Protein AF-0000000074770901 (afdb_homodimer)

Structure (mmCIF, N/CA/C/O backbone):
data_AF-0000000074770901-model_v1
#
loop_
_entity.id
_entity.type
_entity.pdbx_description
1 polymer 'Uncharacterized protein'
#
loop_
_atom_site.group_PDB
_atom_site.id
_atom_site.type_symbol
_atom_site.label_atom_id
_atom_site.label_alt_id
_atom_site.label_comp_id
_atom_site.label_asym_id
_atom_site.label_entity_id
_atom_site.label_seq_id
_atom_site.pdbx_PDB_ins_code
_atom_site.Cartn_x
_atom_site.Cartn_y
_atom_site.Cartn_z
_atom_site.occupancy
_atom_site.B_iso_or_equiv
_atom_site.auth_seq_id
_atom_site.auth_comp_id
_atom_site.auth_asym_id
_atom_site.auth_atom_id
_atom_site.pdbx_PDB_model_num
ATOM 1 N N . MET A 1 1 ? 6.359 -23.625 26.453 1 23.7 1 MET A N 1
ATOM 2 C CA . MET A 1 1 ? 5.609 -23.828 25.219 1 23.7 1 MET A CA 1
ATOM 3 C C . MET A 1 1 ? 5.996 -22.781 24.172 1 23.7 1 MET A C 1
ATOM 5 O O . MET A 1 1 ? 6.023 -21.578 24.469 1 23.7 1 MET A O 1
ATOM 9 N N . ASP A 1 2 ? 6.934 -22.953 23.25 1 33.88 2 ASP A N 1
ATOM 10 C CA . ASP A 1 2 ? 7.746 -22.25 22.25 1 33.88 2 ASP A CA 1
ATOM 11 C C . ASP A 1 2 ? 6.887 -21.328 21.406 1 33.88 2 ASP A C 1
ATOM 13 O O . ASP A 1 2 ? 5.969 -21.781 20.719 1 33.88 2 ASP 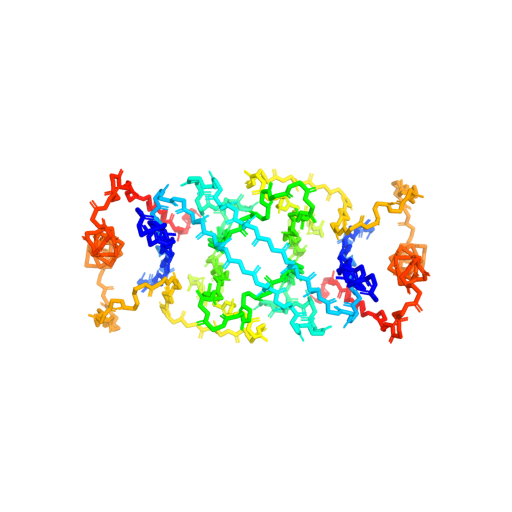A O 1
ATOM 17 N N . LEU A 1 3 ? 6.414 -20.281 21.891 1 37.28 3 LEU A N 1
ATOM 18 C CA . LEU A 1 3 ? 5.547 -19.234 21.359 1 37.28 3 LEU A CA 1
ATOM 19 C C . LEU A 1 3 ? 5.613 -19.203 19.828 1 37.28 3 LEU A C 1
ATOM 21 O O . LEU A 1 3 ? 6.699 -19.109 19.25 1 37.28 3 LEU A O 1
ATOM 25 N N . ASN A 1 4 ? 4.723 -19.922 18.922 1 42.34 4 ASN A N 1
ATOM 26 C CA . ASN A 1 4 ? 4.352 -20.344 17.578 1 42.34 4 ASN A CA 1
ATOM 27 C C . ASN A 1 4 ? 4.754 -19.312 16.516 1 42.34 4 ASN A C 1
ATOM 29 O O . ASN A 1 4 ? 4.762 -18.125 16.797 1 42.34 4 ASN A O 1
ATOM 33 N N . ALA A 1 5 ? 5.629 -19.766 15.586 1 45.16 5 ALA A N 1
ATOM 34 C CA . ALA A 1 5 ? 6.273 -19.125 14.438 1 45.16 5 ALA A CA 1
ATOM 35 C C . ALA A 1 5 ? 5.34 -18.109 13.773 1 45.16 5 ALA A C 1
ATOM 37 O O . ALA A 1 5 ? 4.188 -18.422 13.477 1 45.16 5 ALA A O 1
ATOM 38 N N . PRO A 1 6 ? 5.625 -16.844 13.984 1 48.94 6 PRO A N 1
ATOM 39 C CA . PRO A 1 6 ? 4.855 -15.812 13.297 1 48.94 6 PRO A CA 1
ATOM 40 C C . PRO A 1 6 ? 4.43 -16.219 11.891 1 48.94 6 PRO A C 1
ATOM 42 O O . PRO A 1 6 ? 5.184 -16.891 11.18 1 48.94 6 PRO A O 1
ATOM 45 N N . HIS A 1 7 ? 3.1 -16.797 11.727 1 55.25 7 HIS A N 1
ATOM 46 C CA . HIS A 1 7 ? 2.576 -17.141 10.406 1 55.25 7 HIS A CA 1
ATOM 47 C C . HIS A 1 7 ? 2.723 -15.977 9.438 1 55.25 7 HIS A C 1
ATOM 49 O O . HIS A 1 7 ? 2.689 -14.812 9.844 1 55.25 7 HIS A O 1
ATOM 55 N N . GLY A 1 8 ? 3.527 -16.203 8.305 1 63.19 8 GLY A N 1
ATOM 56 C CA . GLY A 1 8 ? 3.842 -15.148 7.355 1 63.19 8 GLY A CA 1
ATOM 57 C C . GLY A 1 8 ? 2.891 -15.109 6.176 1 63.19 8 GLY A C 1
ATOM 58 O O . GLY A 1 8 ? 2.115 -16.047 5.961 1 63.19 8 GLY A O 1
ATOM 59 N N . THR A 1 9 ? 2.404 -14.062 5.691 1 71.19 9 THR A N 1
ATOM 60 C CA . THR A 1 9 ? 1.615 -13.805 4.492 1 71.19 9 THR A CA 1
ATOM 61 C C . THR A 1 9 ? 2.516 -13.703 3.264 1 71.19 9 THR A C 1
ATOM 63 O O . THR A 1 9 ? 3.662 -13.266 3.361 1 71.19 9 THR A O 1
ATOM 66 N N . THR A 1 10 ? 2.006 -14.344 2.199 1 79.75 10 THR A N 1
ATOM 67 C CA . THR A 1 10 ? 2.721 -14.234 0.932 1 79.75 10 THR A CA 1
ATOM 68 C C . THR A 1 10 ? 1.849 -13.555 -0.121 1 79.75 10 THR A C 1
ATOM 70 O O . THR A 1 10 ? 0.673 -13.891 -0.273 1 79.75 10 THR A O 1
ATOM 73 N N . ILE A 1 11 ? 2.361 -12.547 -0.726 1 86.56 11 ILE A N 1
ATOM 74 C CA . ILE A 1 11 ? 1.717 -11.914 -1.873 1 86.56 11 ILE A CA 1
ATOM 75 C C . ILE A 1 11 ? 2.627 -12.016 -3.096 1 86.56 11 ILE A C 1
ATOM 77 O O . ILE A 1 11 ? 3.852 -11.953 -2.973 1 86.56 11 ILE A O 1
ATOM 81 N N . VAL A 1 12 ? 1.958 -12.195 -4.266 1 90.12 12 VAL A N 1
ATOM 82 C CA . VAL A 1 12 ? 2.715 -12.367 -5.5 1 90.12 12 VAL A CA 1
ATOM 83 C C . VAL A 1 12 ? 2.008 -11.648 -6.645 1 90.12 12 VAL A C 1
ATOM 85 O O . VAL A 1 12 ? 0.776 -11.594 -6.688 1 90.12 12 VAL A O 1
ATOM 88 N N . GLY A 1 13 ? 2.725 -11.086 -7.574 1 92.25 13 GLY A N 1
ATOM 89 C CA . GLY A 1 13 ? 2.258 -10.523 -8.828 1 92.25 13 GLY A CA 1
ATOM 90 C C . GLY A 1 13 ? 3.105 -10.922 -10.023 1 92.25 13 GLY A C 1
ATOM 91 O O . GLY A 1 13 ? 4.336 -10.914 -9.945 1 92.25 13 GLY A O 1
ATOM 92 N N . VAL A 1 14 ? 2.41 -11.266 -11.125 1 92.44 14 VAL A N 1
ATOM 93 C CA . VAL A 1 14 ? 3.109 -11.648 -12.344 1 92.44 14 VAL A CA 1
ATOM 94 C C . VAL A 1 14 ? 2.391 -11.055 -13.555 1 92.44 14 VAL A C 1
ATOM 96 O O . VAL A 1 14 ? 1.169 -10.891 -13.539 1 92.44 14 VAL A O 1
ATOM 99 N N . THR A 1 15 ? 3.211 -10.734 -14.562 1 91.44 15 THR A N 1
ATOM 100 C CA . THR A 1 15 ? 2.631 -10.32 -15.836 1 91.44 15 THR A CA 1
ATOM 101 C C . THR A 1 15 ? 2.838 -11.398 -16.906 1 91.44 15 THR A C 1
ATOM 103 O O . THR A 1 15 ? 3.857 -12.094 -16.891 1 91.44 15 THR A O 1
ATOM 106 N N . TYR A 1 16 ? 1.88 -11.555 -17.734 1 90.31 16 TYR A N 1
ATOM 107 C CA . TYR A 1 16 ? 1.95 -12.406 -18.906 1 90.31 16 TYR A CA 1
ATOM 108 C C . TYR A 1 16 ? 1.136 -11.812 -20.062 1 90.31 16 TYR A C 1
ATOM 110 O O . TYR A 1 16 ? -0.023 -11.43 -19.875 1 90.31 16 TYR A O 1
ATOM 118 N N . ASP A 1 17 ? 1.827 -11.68 -21.203 1 88.94 17 ASP A N 1
ATOM 119 C CA . ASP A 1 17 ? 1.172 -11.156 -22.406 1 88.94 17 ASP A CA 1
ATOM 120 C C . ASP A 1 17 ? 0.407 -9.875 -22.094 1 88.94 17 ASP A C 1
ATOM 122 O O . ASP A 1 17 ? -0.755 -9.727 -22.484 1 88.94 17 ASP A O 1
ATOM 126 N N . GLY A 1 18 ? 0.898 -9.109 -21.281 1 86.69 18 GLY A N 1
ATOM 127 C CA . GLY A 1 18 ? 0.321 -7.809 -20.984 1 86.69 18 GLY A CA 1
ATOM 128 C C . GLY A 1 18 ? -0.785 -7.867 -19.953 1 86.69 18 GLY A C 1
ATOM 129 O O . GLY A 1 18 ? -1.523 -6.898 -19.766 1 86.69 18 GLY A O 1
ATOM 130 N N . VAL A 1 19 ? -0.956 -8.984 -19.375 1 90.56 19 VAL A N 1
ATOM 131 C CA . VAL A 1 19 ? -1.973 -9.172 -18.344 1 90.56 19 VAL A CA 1
ATOM 132 C C . VAL A 1 19 ? -1.305 -9.336 -16.984 1 90.56 19 VAL A C 1
ATOM 134 O O . VAL A 1 19 ? -0.187 -9.844 -16.891 1 90.56 19 VAL A O 1
ATOM 137 N N . VAL A 1 20 ? -1.953 -8.859 -15.922 1 93.31 20 VAL A N 1
ATOM 138 C CA . VAL A 1 20 ? -1.411 -8.969 -14.57 1 93.31 20 VAL A CA 1
ATOM 139 C C . VAL A 1 20 ? -2.201 -10.016 -13.789 1 93.31 20 VAL A C 1
ATOM 141 O O . VAL A 1 20 ? -3.434 -10.031 -13.836 1 93.31 20 VAL A O 1
ATOM 144 N N . VAL A 1 21 ? -1.502 -10.898 -13.086 1 93.38 21 VAL A N 1
ATOM 145 C CA . VAL A 1 21 ? -2.113 -11.828 -12.141 1 93.38 21 VAL A CA 1
ATOM 146 C C . VAL A 1 21 ? -1.536 -11.602 -10.742 1 93.38 21 VAL A C 1
ATOM 148 O O . VAL A 1 21 ? -0.316 -11.586 -10.562 1 93.38 21 VAL A O 1
ATOM 151 N N . LEU A 1 22 ? -2.426 -11.43 -9.836 1 93.44 22 LEU A N 1
ATOM 152 C CA . LEU A 1 22 ? -2.035 -11.273 -8.438 1 93.44 22 LEU A CA 1
ATOM 153 C C . LEU A 1 22 ? -2.49 -12.469 -7.605 1 93.44 22 LEU A C 1
ATOM 155 O O . LEU A 1 22 ? -3.525 -13.07 -7.895 1 93.44 22 LEU A O 1
ATOM 159 N N . GLY A 1 23 ? -1.678 -12.766 -6.566 1 91 23 GLY A N 1
ATOM 160 C CA . GLY A 1 23 ? -2.012 -13.836 -5.641 1 91 23 GLY A CA 1
ATOM 161 C C . GLY A 1 23 ? -1.642 -13.516 -4.203 1 91 23 GLY A C 1
ATOM 162 O O . GLY A 1 23 ? -0.672 -12.797 -3.953 1 91 23 GLY A O 1
ATOM 163 N N . ALA A 1 24 ? -2.43 -14.094 -3.301 1 88.31 24 ALA A N 1
ATOM 164 C CA . ALA A 1 24 ? -2.158 -13.922 -1.877 1 88.31 24 ALA A CA 1
ATOM 165 C C . ALA A 1 24 ? -2.725 -15.078 -1.06 1 88.31 24 ALA A C 1
ATOM 167 O O . ALA A 1 24 ? -3.699 -15.711 -1.468 1 88.31 24 ALA A O 1
ATOM 168 N N . ASP A 1 25 ? -2.092 -15.305 0.068 1 83.12 25 ASP A N 1
ATOM 169 C CA . ASP A 1 25 ? -2.635 -16.312 0.974 1 83.12 25 ASP A CA 1
ATOM 170 C C . ASP A 1 25 ? -3.527 -15.672 2.035 1 83.12 25 ASP A C 1
ATOM 172 O O . ASP A 1 25 ? -3.461 -14.461 2.264 1 83.12 25 ASP A O 1
ATOM 176 N N . SER A 1 26 ? -4.363 -16.531 2.648 1 78.56 26 SER A N 1
ATOM 177 C CA . SER A 1 26 ? -5.332 -16.016 3.607 1 78.56 26 SER A CA 1
ATOM 178 C C . SER A 1 26 ? -4.797 -16.094 5.035 1 78.56 26 SER A C 1
ATOM 180 O O . SER A 1 26 ? -5.5 -15.742 5.988 1 78.56 26 SER A O 1
ATOM 182 N N . ARG A 1 27 ? -3.672 -16.516 5.23 1 78.38 27 ARG A N 1
ATOM 183 C CA . ARG A 1 27 ? -3.129 -16.656 6.578 1 78.38 27 ARG A CA 1
ATOM 184 C C . ARG A 1 27 ? -2.854 -15.289 7.195 1 78.38 27 ARG A C 1
ATOM 186 O O . ARG A 1 27 ? -2.646 -14.305 6.48 1 78.38 27 ARG A O 1
ATOM 193 N N . VAL A 1 28 ? -2.873 -15.219 8.336 1 72.25 28 VAL A N 1
ATOM 194 C CA . VAL A 1 28 ? -2.654 -13.969 9.047 1 72.25 28 VAL A CA 1
ATOM 195 C C . VAL A 1 28 ? -1.221 -13.922 9.57 1 72.25 28 VAL A C 1
ATOM 197 O O . VAL A 1 28 ? -0.554 -14.953 9.672 1 72.25 28 VAL A O 1
ATOM 200 N N . THR A 1 29 ? -0.766 -12.727 9.68 1 67.88 29 THR A N 1
ATOM 201 C CA . THR A 1 29 ? 0.59 -12.539 10.188 1 67.88 29 THR A CA 1
ATOM 202 C C . THR A 1 29 ? 0.565 -12.031 11.625 1 67.88 29 THR A C 1
ATOM 204 O O . THR A 1 29 ? -0.192 -11.109 11.953 1 67.88 29 THR A O 1
ATOM 207 N N . LEU A 1 30 ? 1.212 -12.742 12.453 1 63.06 30 LEU A N 1
ATOM 208 C CA . LEU A 1 30 ? 1.46 -12.312 13.82 1 63.06 30 LEU A CA 1
ATOM 209 C C . LEU A 1 30 ? 2.928 -11.945 14.023 1 63.06 30 LEU A C 1
ATOM 211 O O . LEU A 1 30 ? 3.816 -12.719 13.648 1 63.06 30 LEU A O 1
ATOM 215 N N . GLU A 1 31 ? 3.17 -10.648 14.328 1 60 31 GLU A N 1
ATOM 216 C CA . GLU A 1 31 ? 4.551 -10.234 14.57 1 60 31 GLU A CA 1
ATOM 217 C C . GLU A 1 31 ? 4.723 -9.672 15.977 1 60 31 GLU A C 1
ATOM 219 O O . GLU A 1 31 ? 3.881 -8.898 16.453 1 60 31 GLU A O 1
ATOM 224 N N . MET A 1 32 ? 5.645 -10.336 16.656 1 58.88 32 MET A N 1
ATOM 225 C CA . MET A 1 32 ? 6.023 -9.844 17.984 1 58.88 32 MET A CA 1
ATOM 226 C C . MET A 1 32 ? 7.375 -9.133 17.922 1 58.88 32 MET A C 1
ATOM 228 O O . MET A 1 32 ? 8.281 -9.578 17.219 1 58.88 32 MET A O 1
ATOM 232 N N . GLY A 1 33 ? 7.41 -7.875 18.344 1 62.59 33 GLY A N 1
ATOM 233 C CA . GLY A 1 33 ? 8.695 -7.199 18.406 1 62.59 33 GLY A CA 1
ATOM 234 C C . GLY A 1 33 ? 8.602 -5.715 18.109 1 62.59 33 GLY A C 1
ATOM 235 O O . GLY A 1 33 ? 7.531 -5.117 18.219 1 62.59 33 GLY A O 1
ATOM 236 N N . VAL A 1 34 ? 9.773 -5.145 18.047 1 60.88 34 VAL A N 1
ATOM 237 C CA . VAL A 1 34 ? 9.898 -3.715 17.766 1 60.88 34 VAL A CA 1
ATOM 238 C C . VAL A 1 34 ? 9.945 -3.479 16.266 1 60.88 34 VAL A C 1
ATOM 240 O O . VAL A 1 34 ? 10.719 -4.121 15.547 1 60.88 34 VAL A O 1
ATOM 243 N N . THR A 1 35 ? 8.93 -2.803 15.727 1 63.5 35 THR A N 1
ATOM 244 C CA . THR A 1 35 ? 8.969 -2.41 14.328 1 63.5 35 THR A CA 1
ATOM 245 C C . THR A 1 35 ? 9.328 -0.931 14.188 1 63.5 35 THR A C 1
ATOM 247 O O . THR A 1 35 ? 8.859 -0.101 14.969 1 63.5 35 THR A O 1
ATOM 250 N N . ILE A 1 36 ? 10.383 -0.75 13.352 1 62.69 36 ILE A N 1
ATOM 251 C CA . ILE A 1 36 ? 10.789 0.621 13.062 1 62.69 36 ILE A CA 1
ATOM 252 C C . ILE A 1 36 ? 10.508 0.943 11.594 1 62.69 36 ILE A C 1
ATOM 254 O O . ILE A 1 36 ? 10.805 0.14 10.711 1 62.69 36 ILE A O 1
ATOM 258 N N . ASP A 1 37 ? 9.688 1.998 11.375 1 62.88 37 ASP A N 1
ATOM 259 C CA . ASP A 1 37 ? 9.594 2.574 10.031 1 62.88 37 ASP A CA 1
ATOM 260 C C . ASP A 1 37 ? 10.594 3.717 9.859 1 62.88 37 ASP A C 1
ATOM 262 O O . ASP A 1 37 ? 10.398 4.809 10.398 1 62.88 37 ASP A O 1
ATOM 266 N N . SER A 1 38 ? 11.664 3.303 9.18 1 61.25 38 SER A N 1
ATOM 267 C CA . SER A 1 38 ? 12.703 4.309 8.977 1 61.25 38 SER A CA 1
ATOM 268 C C . SER A 1 38 ? 12.5 5.059 7.664 1 61.25 38 SER A C 1
ATOM 270 O O . SER A 1 38 ? 13.32 5.895 7.285 1 61.25 38 SER A O 1
ATOM 272 N N . MET A 1 39 ? 11.289 4.781 7.109 1 63.06 39 MET A N 1
ATOM 273 C CA . MET A 1 39 ? 11.031 5.465 5.848 1 63.06 39 MET A CA 1
ATOM 274 C C . MET A 1 39 ? 10.695 6.934 6.078 1 63.06 39 MET A C 1
ATOM 276 O O . MET A 1 39 ? 9.695 7.254 6.73 1 63.06 39 MET A O 1
ATOM 280 N N . THR A 1 40 ? 11.648 7.793 5.594 1 65.62 40 THR A N 1
ATOM 281 C CA . THR A 1 40 ? 11.414 9.227 5.727 1 65.62 40 THR A CA 1
ATOM 282 C C . THR A 1 40 ? 10.555 9.742 4.574 1 65.62 40 THR A C 1
ATOM 284 O O . THR A 1 40 ? 9.875 10.766 4.703 1 65.62 40 THR A O 1
ATOM 287 N N . ASN A 1 41 ? 10.758 8.992 3.418 1 70.94 41 ASN A N 1
ATOM 288 C CA . ASN A 1 41 ? 9.883 9.336 2.305 1 70.94 41 ASN A CA 1
ATOM 289 C C . ASN A 1 41 ? 8.664 8.422 2.242 1 70.94 41 ASN A C 1
ATOM 291 O O . ASN A 1 41 ? 8.781 7.242 1.919 1 70.94 41 ASN A O 1
ATOM 295 N N . LYS A 1 42 ? 7.52 8.977 2.592 1 74.75 42 LYS A N 1
ATOM 296 C CA . LYS A 1 42 ? 6.312 8.172 2.748 1 74.75 42 LYS A CA 1
ATOM 297 C C . LYS A 1 42 ? 5.391 8.32 1.538 1 74.75 42 LYS A C 1
ATOM 299 O O . LYS A 1 42 ? 4.328 7.703 1.479 1 74.75 42 LYS A O 1
ATOM 304 N N . ILE A 1 43 ? 5.867 9.18 0.622 1 84.75 43 ILE A N 1
ATOM 305 C CA . ILE A 1 43 ? 5.121 9.312 -0.625 1 84.75 43 ILE A CA 1
ATOM 306 C C . ILE A 1 43 ? 5.914 8.68 -1.769 1 84.75 43 ILE A C 1
ATOM 308 O O . ILE A 1 43 ? 7.027 9.117 -2.074 1 84.75 43 ILE A O 1
ATOM 312 N N . ILE A 1 44 ? 5.344 7.711 -2.371 1 82.06 44 ILE A N 1
ATOM 313 C CA . ILE A 1 44 ? 6.004 6.945 -3.426 1 82.06 44 ILE A CA 1
ATOM 314 C C . ILE A 1 44 ? 5.273 7.16 -4.75 1 82.06 44 ILE A C 1
ATOM 316 O O . ILE A 1 44 ? 4.047 7.035 -4.82 1 82.06 44 ILE A O 1
ATOM 320 N N . GLN A 1 45 ? 6.039 7.461 -5.785 1 85.31 45 GLN A N 1
ATOM 321 C CA . GLN A 1 45 ? 5.465 7.625 -7.117 1 85.31 45 GLN A CA 1
ATOM 322 C C . GLN A 1 45 ? 5.445 6.301 -7.875 1 85.31 45 GLN A C 1
ATOM 324 O O . GLN A 1 45 ? 6.496 5.75 -8.195 1 85.31 45 GLN A O 1
ATOM 329 N N . LEU A 1 46 ? 4.277 5.812 -8.203 1 80.62 46 LEU A N 1
ATOM 330 C CA . LEU A 1 46 ? 4.16 4.578 -8.961 1 80.62 46 LEU A CA 1
ATOM 331 C C . LEU A 1 46 ? 4.234 4.855 -10.461 1 80.62 46 LEU A C 1
ATOM 333 O O . LEU A 1 46 ? 4.961 4.172 -11.188 1 80.62 46 LEU A O 1
ATOM 337 N N . THR A 1 47 ? 3.461 5.746 -10.938 1 80.12 47 THR A N 1
ATOM 338 C CA . THR A 1 47 ? 3.469 6.293 -12.289 1 80.12 47 THR A CA 1
ATOM 339 C C . THR A 1 47 ? 3.402 7.816 -12.266 1 80.12 47 THR A C 1
ATOM 341 O O . THR A 1 47 ? 3.434 8.422 -11.188 1 80.12 47 THR A O 1
ATOM 344 N N . ASP A 1 48 ? 3.314 8.367 -13.383 1 81.19 48 ASP A N 1
ATOM 345 C CA . ASP A 1 48 ? 3.244 9.82 -13.445 1 81.19 48 ASP A CA 1
ATOM 346 C C . ASP A 1 48 ? 1.935 10.336 -12.852 1 81.19 48 ASP A C 1
ATOM 348 O O . ASP A 1 48 ? 1.824 11.508 -12.5 1 81.19 48 ASP A O 1
ATOM 352 N N . LYS A 1 49 ? 0.943 9.375 -12.625 1 84 49 LYS A N 1
ATOM 353 C CA . LYS A 1 49 ? -0.363 9.859 -12.188 1 84 49 LYS A CA 1
ATOM 354 C C . LYS A 1 49 ? -0.842 9.117 -10.945 1 84 49 LYS A C 1
ATOM 356 O O . LYS A 1 49 ? -1.967 9.32 -10.484 1 84 49 LYS A O 1
ATOM 361 N N . ILE A 1 50 ? -0.065 8.273 -10.508 1 82.94 50 ILE A N 1
ATOM 362 C CA . ILE A 1 50 ? -0.503 7.492 -9.359 1 82.94 50 ILE A CA 1
ATOM 363 C C . ILE A 1 50 ? 0.589 7.492 -8.289 1 82.94 50 ILE A C 1
ATOM 365 O O . ILE A 1 50 ? 1.747 7.184 -8.578 1 82.94 50 ILE A O 1
ATOM 369 N N . TYR A 1 51 ? 0.257 7.855 -7.102 1 88.06 51 TYR A N 1
ATOM 370 C CA . TYR A 1 51 ? 1.15 7.891 -5.949 1 88.06 51 TYR A CA 1
ATOM 371 C C . TYR A 1 51 ? 0.566 7.102 -4.785 1 88.06 51 TYR A C 1
ATOM 373 O O . TYR A 1 51 ? -0.655 7.008 -4.641 1 88.06 51 TYR A O 1
ATOM 381 N N . ILE A 1 52 ? 1.41 6.566 -3.93 1 85.06 52 ILE A N 1
ATOM 382 C CA . ILE A 1 52 ? 0.994 5.867 -2.719 1 85.06 52 ILE A CA 1
ATOM 383 C C . ILE A 1 52 ? 1.688 6.48 -1.504 1 85.06 52 ILE A C 1
ATOM 385 O O . ILE A 1 52 ? 2.875 6.809 -1.561 1 85.06 52 ILE A O 1
ATOM 389 N N . CYS A 1 53 ? 0.955 6.781 -0.54 1 84 53 CYS A N 1
ATOM 390 C CA . CYS A 1 53 ? 1.494 7.125 0.771 1 84 53 CYS A CA 1
ATOM 391 C C . CYS A 1 53 ? 1.381 5.945 1.732 1 84 53 CYS A C 1
ATOM 393 O O . CYS A 1 53 ? 0.322 5.324 1.838 1 84 53 CYS A O 1
ATOM 395 N N . ARG A 1 54 ? 2.375 5.648 2.279 1 77.62 54 ARG A N 1
ATOM 396 C CA . ARG A 1 54 ? 2.35 4.551 3.238 1 77.62 54 ARG A CA 1
ATOM 397 C C . ARG A 1 54 ? 2.941 4.977 4.578 1 77.62 54 ARG A C 1
ATOM 399 O O . ARG A 1 54 ? 3.936 5.703 4.617 1 77.62 54 ARG A O 1
ATOM 406 N N . SER A 1 55 ? 2.27 4.609 5.551 1 69.81 55 SER A N 1
ATOM 407 C CA . SER A 1 55 ? 2.766 4.824 6.906 1 69.81 55 SER A CA 1
ATOM 408 C C . SER A 1 55 ? 2.785 3.521 7.699 1 69.81 55 SER A C 1
ATOM 410 O O . SER A 1 55 ? 2.084 2.568 7.355 1 69.81 55 SER A O 1
ATOM 412 N N . GLY A 1 56 ? 3.607 3.504 8.633 1 63.03 56 GLY A N 1
ATOM 413 C CA . GLY A 1 56 ? 3.646 2.371 9.539 1 63.03 56 GLY A CA 1
ATOM 414 C C . GLY A 1 56 ? 5.023 1.752 9.664 1 63.03 56 GLY A C 1
ATOM 415 O O . GLY A 1 56 ? 5.891 1.979 8.82 1 63.03 56 GLY A O 1
ATOM 416 N N . PRO A 1 57 ? 5.164 1.147 10.797 1 53.31 57 PRO A N 1
ATOM 417 C CA . PRO A 1 57 ? 6.48 0.564 11.062 1 53.31 57 PRO A CA 1
ATOM 418 C C . PRO A 1 57 ? 6.875 -0.492 10.031 1 53.31 57 PRO A C 1
ATOM 420 O O . PRO A 1 57 ? 6.023 -1.248 9.562 1 53.31 57 PRO A O 1
ATOM 423 N N . ALA A 1 58 ? 7.898 -0.179 9.133 1 49.97 58 ALA A N 1
ATOM 424 C CA . ALA A 1 58 ? 8.5 -1.293 8.406 1 49.97 58 ALA A CA 1
ATOM 425 C C . ALA A 1 58 ? 9.219 -2.242 9.359 1 49.97 58 ALA A C 1
ATOM 427 O O . ALA A 1 58 ? 9.703 -1.824 10.422 1 49.97 58 ALA A O 1
ATOM 428 N N . ALA A 1 59 ? 8.75 -3.396 9.445 1 46.75 59 ALA A N 1
ATOM 429 C CA . ALA A 1 59 ? 9.375 -4.363 10.344 1 46.75 59 ALA A CA 1
ATOM 430 C C . ALA A 1 59 ? 10.898 -4.266 10.273 1 46.75 59 ALA A C 1
ATOM 432 O O . ALA A 1 59 ? 11.484 -4.355 9.195 1 46.75 59 ALA A O 1
ATOM 433 N N . ALA A 1 60 ? 11.562 -3.461 11.039 1 42.59 60 ALA A N 1
ATOM 434 C CA . ALA A 1 60 ? 13.023 -3.506 11.086 1 42.59 60 ALA A CA 1
ATOM 435 C C . ALA A 1 60 ? 13.508 -4.574 12.055 1 42.59 60 ALA A C 1
ATOM 437 O O . ALA A 1 60 ? 14.711 -4.762 12.234 1 42.59 60 ALA A O 1
ATOM 438 N N . SER A 1 61 ? 12.711 -5.078 12.812 1 40.53 61 SER A N 1
ATOM 439 C CA . SER A 1 61 ? 13.445 -5.973 13.703 1 40.53 61 SER A CA 1
ATOM 440 C C . SER A 1 61 ? 13.867 -7.246 12.977 1 40.53 61 SER A C 1
ATOM 442 O O . SER A 1 61 ? 13.234 -7.641 11.992 1 40.53 61 SER A O 1
ATOM 444 N N . GLU A 1 62 ? 14.984 -7.656 13.375 1 43.19 62 GLU A N 1
ATOM 445 C CA . GLU A 1 62 ? 15.664 -8.852 12.875 1 43.19 62 GLU A CA 1
ATOM 446 C C . GLU A 1 62 ? 14.656 -9.953 12.539 1 43.19 62 GLU A C 1
ATOM 448 O O . GLU A 1 62 ? 14.891 -10.758 11.633 1 43.19 62 GLU A O 1
ATOM 453 N N . ASN A 1 63 ? 13.734 -9.977 13.344 1 42.91 63 ASN A N 1
ATOM 454 C CA . ASN A 1 63 ? 12.836 -11.117 13.18 1 42.91 63 ASN A CA 1
ATOM 455 C C . ASN A 1 63 ? 11.562 -10.719 12.445 1 42.91 63 ASN A C 1
ATOM 457 O O . ASN A 1 63 ? 10.625 -11.516 12.344 1 42.91 63 ASN A O 1
ATOM 461 N N . MET A 1 64 ? 11.453 -9.469 12.25 1 45.94 64 MET A N 1
ATOM 462 C CA . MET A 1 64 ? 10.195 -8.977 11.703 1 45.94 64 MET A CA 1
ATOM 463 C C . MET A 1 64 ? 10.305 -8.758 10.195 1 45.94 64 MET A C 1
ATOM 465 O O . MET A 1 64 ? 11.227 -8.094 9.727 1 45.94 64 MET A O 1
ATOM 469 N N . ARG A 1 65 ? 9.992 -9.594 9.555 1 46.31 65 ARG A N 1
ATOM 470 C CA . ARG A 1 65 ? 10.148 -9.555 8.102 1 46.31 65 ARG A CA 1
ATOM 471 C C . ARG A 1 65 ? 9.195 -8.547 7.477 1 46.31 65 ARG A C 1
ATOM 473 O O . ARG A 1 65 ? 8 -8.539 7.797 1 46.31 65 ARG A O 1
ATOM 480 N N . GLN A 1 66 ? 9.742 -7.477 6.941 1 49.16 66 GLN A N 1
ATOM 481 C CA . GLN A 1 66 ? 9.242 -6.281 6.273 1 49.16 66 GLN A CA 1
ATOM 482 C C . GLN A 1 66 ? 8.203 -6.629 5.219 1 49.16 66 GLN A C 1
ATOM 484 O O . GLN A 1 66 ? 8.406 -7.539 4.41 1 49.16 66 GLN A O 1
ATOM 489 N N . MET A 1 67 ? 6.848 -6.582 5.508 1 59.91 67 MET A N 1
ATOM 490 C CA . MET A 1 67 ? 5.922 -6.98 4.449 1 59.91 67 MET A CA 1
ATOM 491 C C . MET A 1 67 ? 5.672 -5.824 3.486 1 59.91 67 MET A C 1
ATOM 493 O O . MET A 1 67 ? 5.699 -4.66 3.887 1 59.91 67 MET A O 1
ATOM 497 N N . GLY A 1 68 ? 5.746 -5.895 2.338 1 68.56 68 GLY A N 1
ATOM 498 C CA . GLY A 1 68 ? 5.73 -4.969 1.214 1 68.56 68 GLY A CA 1
ATOM 499 C C . GLY A 1 68 ? 4.359 -4.816 0.583 1 68.56 68 GLY A C 1
ATOM 500 O O . GLY A 1 68 ? 3.357 -5.258 1.148 1 68.56 68 GLY A O 1
ATOM 501 N N . VAL A 1 69 ? 4.293 -3.949 -0.339 1 78.62 69 VAL A N 1
ATOM 502 C CA . VAL A 1 69 ? 3.107 -3.674 -1.146 1 78.62 69 VAL A CA 1
ATOM 503 C C . VAL A 1 69 ? 3.404 -3.967 -2.615 1 78.62 69 VAL A C 1
ATOM 505 O O . VAL A 1 69 ? 4.477 -3.621 -3.119 1 78.62 69 VAL A O 1
ATOM 508 N N . ILE A 1 70 ? 2.504 -4.688 -3.219 1 87 70 ILE A N 1
ATOM 509 C CA . ILE A 1 70 ? 2.553 -4.863 -4.668 1 87 70 ILE A CA 1
ATOM 510 C C . ILE A 1 70 ? 1.343 -4.188 -5.309 1 87 70 ILE A C 1
ATOM 512 O O . ILE A 1 70 ? 0.206 -4.398 -4.879 1 87 70 ILE A O 1
ATOM 516 N N . VAL A 1 71 ? 1.618 -3.395 -6.25 1 88.62 71 VAL A N 1
ATOM 517 C CA . VAL A 1 71 ? 0.547 -2.771 -7.02 1 88.62 71 VAL A CA 1
ATOM 518 C C . VAL A 1 71 ? 0.52 -3.354 -8.43 1 88.62 71 VAL A C 1
ATOM 520 O O . VAL A 1 71 ? 1.554 -3.426 -9.102 1 88.62 71 VAL A O 1
ATOM 523 N N . GLY A 1 72 ? -0.598 -3.803 -8.828 1 90.44 72 GLY A N 1
ATOM 524 C CA . GLY A 1 72 ? -0.835 -4.254 -10.188 1 90.44 72 GLY A CA 1
ATOM 525 C C . GLY A 1 72 ? -1.873 -3.424 -10.914 1 90.44 72 GLY A C 1
ATOM 526 O O . GLY A 1 72 ? -2.902 -3.061 -10.344 1 90.44 72 GLY A O 1
ATOM 527 N N . GLY A 1 73 ? -1.561 -3.098 -12.18 1 87.44 73 GLY A N 1
ATOM 528 C CA . GLY A 1 73 ? -2.5 -2.312 -12.961 1 87.44 73 GLY A CA 1
ATOM 529 C C . GLY A 1 73 ? -2.377 -2.557 -14.453 1 87.44 73 GLY A C 1
ATOM 530 O O . GLY A 1 73 ? -1.459 -3.244 -14.906 1 87.44 73 GLY A O 1
ATOM 531 N N . TRP A 1 74 ? -3.393 -2.094 -15.094 1 87.38 74 TRP A N 1
ATOM 532 C CA . TRP A 1 74 ? -3.434 -2.209 -16.547 1 87.38 74 TRP A CA 1
ATOM 533 C C . TRP A 1 74 ? -3.85 -0.888 -17.188 1 87.38 74 TRP A C 1
ATOM 535 O O . TRP A 1 74 ? -4.75 -0.207 -16.688 1 87.38 74 TRP A O 1
ATOM 545 N N . ASP A 1 75 ? -3.133 -0.5 -18.188 1 79.31 75 ASP A N 1
ATOM 546 C CA . ASP A 1 75 ? -3.584 0.631 -18.984 1 79.31 75 ASP A CA 1
ATOM 547 C C . ASP A 1 75 ? -3.379 0.361 -20.469 1 79.31 75 ASP A C 1
ATOM 549 O O . ASP A 1 75 ? -2.68 -0.583 -20.844 1 79.31 75 ASP A O 1
ATOM 553 N N . LYS A 1 76 ? -4.012 1.131 -21.234 1 80.56 76 LYS A N 1
ATOM 554 C CA . LYS A 1 76 ? -4.02 0.892 -22.688 1 80.56 76 LYS A CA 1
ATOM 555 C C . LYS A 1 76 ? -2.656 1.192 -23.297 1 80.56 76 LYS A C 1
ATOM 557 O O . LYS A 1 76 ? -2.367 0.773 -24.422 1 80.56 76 LYS A O 1
ATOM 562 N N . TYR A 1 77 ? -1.834 1.898 -22.609 1 80.81 77 TYR A N 1
ATOM 563 C CA . TYR A 1 77 ? -0.561 2.322 -23.172 1 80.81 77 TYR A CA 1
ATOM 564 C C . TYR A 1 77 ? 0.542 1.321 -22.844 1 80.81 77 TYR A C 1
ATOM 566 O O . TYR A 1 77 ? 1.273 0.881 -23.734 1 80.81 77 TYR A O 1
ATOM 574 N N . GLU A 1 78 ? 0.628 0.87 -21.594 1 83.25 78 GLU A N 1
ATOM 575 C CA . GLU A 1 78 ? 1.736 0.025 -21.156 1 83.25 78 GLU A CA 1
ATOM 576 C C . GLU A 1 78 ? 1.271 -1.403 -20.891 1 83.25 78 GLU A C 1
ATOM 578 O O . GLU A 1 78 ? 2.09 -2.311 -20.734 1 83.25 78 GLU A O 1
ATOM 583 N N . GLY A 1 79 ? -0.012 -1.52 -20.969 1 86.25 79 GLY A N 1
ATOM 584 C CA . GLY A 1 79 ? -0.534 -2.832 -20.625 1 86.25 79 GLY A CA 1
ATOM 585 C C . GLY A 1 79 ? -0.459 -3.131 -19.141 1 86.25 79 GLY A C 1
ATOM 586 O O . GLY A 1 79 ? -0.644 -2.238 -18.312 1 86.25 79 GLY A O 1
ATOM 587 N N . GLY A 1 80 ? -0.337 -4.438 -18.844 1 88.19 80 GLY A N 1
ATOM 588 C CA . GLY A 1 80 ? -0.229 -4.836 -17.453 1 88.19 80 GLY A CA 1
ATOM 589 C C . GLY A 1 80 ? 1.124 -4.52 -16.844 1 88.19 80 GLY A C 1
ATOM 590 O O . GLY A 1 80 ? 2.162 -4.785 -17.453 1 88.19 80 GLY A O 1
ATOM 591 N N . GLN A 1 81 ? 1.155 -3.895 -15.703 1 89.81 81 GLN A N 1
ATOM 592 C CA . GLN A 1 81 ? 2.381 -3.514 -15.008 1 89.81 81 GLN A CA 1
ATOM 593 C C . GLN A 1 81 ? 2.316 -3.902 -13.531 1 89.81 81 GLN A C 1
ATOM 595 O O . GLN A 1 81 ? 1.245 -3.879 -12.93 1 89.81 81 GLN A O 1
ATOM 600 N N . ILE A 1 82 ? 3.463 -4.254 -12.977 1 91.19 82 ILE A N 1
ATOM 601 C CA . ILE A 1 82 ? 3.582 -4.562 -11.555 1 91.19 82 ILE A CA 1
ATOM 602 C C . ILE A 1 82 ? 4.617 -3.641 -10.914 1 91.19 82 ILE A C 1
ATOM 604 O O . ILE A 1 82 ? 5.703 -3.441 -11.461 1 91.19 82 ILE A O 1
ATOM 608 N N . PHE A 1 83 ? 4.266 -3.104 -9.867 1 88.12 83 PHE A N 1
ATOM 609 C CA . PHE A 1 83 ? 5.18 -2.309 -9.055 1 88.12 83 PHE A CA 1
ATOM 610 C C . PHE A 1 83 ? 5.332 -2.904 -7.664 1 88.12 83 P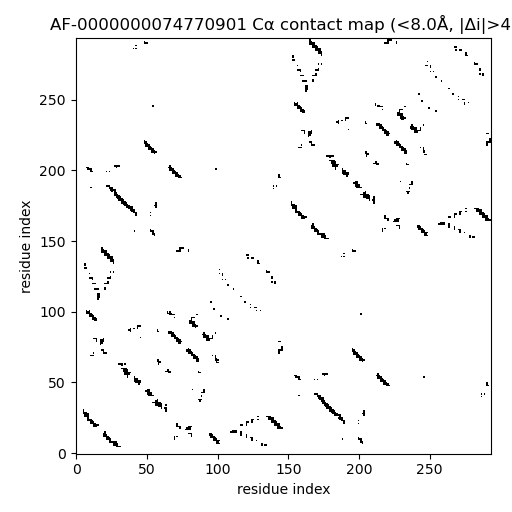HE A C 1
ATOM 612 O O . PHE A 1 83 ? 4.344 -3.082 -6.949 1 88.12 83 PHE A O 1
ATOM 619 N N . ALA A 1 84 ? 6.496 -3.244 -7.266 1 85.56 84 ALA A N 1
ATOM 620 C CA . ALA A 1 84 ? 6.789 -3.723 -5.918 1 85.56 84 ALA A CA 1
ATOM 621 C C . ALA A 1 84 ? 7.359 -2.605 -5.051 1 85.56 84 ALA A C 1
ATOM 623 O O . ALA A 1 84 ? 8.227 -1.848 -5.5 1 85.56 84 ALA A O 1
ATOM 624 N N . VAL A 1 85 ? 6.797 -2.502 -3.859 1 78.19 85 VAL A N 1
ATOM 625 C CA . VAL A 1 85 ? 7.301 -1.524 -2.9 1 78.19 85 VAL A CA 1
ATOM 626 C C . VAL A 1 85 ? 7.844 -2.24 -1.667 1 78.19 85 VAL A C 1
ATOM 628 O O . VAL A 1 85 ? 7.105 -2.506 -0.717 1 78.19 85 VAL A O 1
ATOM 631 N N . PRO A 1 86 ? 9.117 -2.514 -1.732 1 67.19 86 PRO A N 1
ATOM 632 C CA . PRO A 1 86 ? 9.703 -3.158 -0.554 1 67.19 86 PRO A CA 1
ATOM 633 C C . PRO A 1 86 ? 9.711 -2.25 0.673 1 67.19 86 PRO A C 1
ATOM 635 O O . PRO A 1 86 ? 9.453 -1.049 0.558 1 67.19 86 PRO A O 1
ATOM 638 N N . PRO A 1 87 ? 9.906 -2.73 1.931 1 63 87 PRO A N 1
ATOM 639 C CA . PRO A 1 87 ? 9.891 -1.948 3.168 1 63 87 PRO A CA 1
ATOM 640 C C . PRO A 1 87 ? 10.781 -0.713 3.1 1 63 87 PRO A C 1
ATOM 642 O O . PRO A 1 87 ? 10.492 0.3 3.742 1 63 87 PRO A O 1
ATOM 645 N N . GLY A 1 88 ? 11.844 -0.692 2.221 1 59.34 88 GLY A N 1
ATOM 646 C CA . GLY A 1 88 ? 12.719 0.461 2.072 1 59.34 88 GLY A CA 1
ATOM 647 C C . GLY A 1 88 ? 12.125 1.546 1.191 1 59.34 88 GLY A C 1
ATOM 648 O O . GLY A 1 88 ? 12.664 2.652 1.118 1 59.34 88 GLY A O 1
ATOM 649 N N . GLY A 1 89 ? 10.969 1.323 0.635 1 62.34 89 GLY A N 1
ATOM 650 C CA . GLY A 1 89 ? 10.203 2.32 -0.095 1 62.34 89 GLY A CA 1
ATOM 651 C C . GLY A 1 89 ? 10.625 2.459 -1.544 1 62.34 89 GLY A C 1
ATOM 652 O O . GLY A 1 89 ? 10.18 3.369 -2.244 1 62.34 89 GLY A O 1
ATOM 653 N N . ALA A 1 90 ? 11.672 1.744 -1.994 1 66 90 ALA A N 1
ATOM 654 C CA . ALA A 1 90 ? 12 1.81 -3.418 1 66 90 ALA A CA 1
ATOM 655 C C . ALA A 1 90 ? 10.867 1.237 -4.266 1 66 90 ALA A C 1
ATOM 657 O O . ALA A 1 90 ? 10.117 0.369 -3.809 1 66 90 ALA A O 1
ATOM 658 N N . ILE A 1 91 ? 10.641 1.93 -5.398 1 73.19 91 ILE A N 1
ATOM 659 C CA . ILE A 1 91 ? 9.656 1.374 -6.324 1 73.19 91 ILE A CA 1
ATOM 660 C C . ILE A 1 91 ? 10.375 0.641 -7.453 1 73.19 91 ILE A C 1
ATOM 662 O O . ILE A 1 91 ? 11.266 1.2 -8.102 1 73.19 91 ILE A O 1
ATOM 666 N N . LEU A 1 92 ? 9.969 -0.57 -7.602 1 77.06 92 LEU A N 1
ATOM 667 C CA . LEU A 1 92 ? 10.531 -1.373 -8.68 1 77.06 92 LEU A CA 1
ATOM 668 C C . LEU A 1 92 ? 9.438 -1.835 -9.641 1 77.06 92 LEU A C 1
ATOM 670 O O . LEU A 1 92 ? 8.469 -2.475 -9.219 1 77.06 92 LEU A O 1
ATOM 674 N N . LYS A 1 93 ? 9.586 -1.291 -10.891 1 84.69 93 LYS A N 1
ATOM 675 C CA . LYS A 1 93 ? 8.742 -1.875 -11.93 1 84.69 93 LYS A CA 1
ATOM 676 C C . LYS A 1 93 ? 9.305 -3.213 -12.406 1 84.69 93 LYS A C 1
ATOM 678 O O . LYS A 1 93 ? 10.375 -3.262 -13.008 1 84.69 93 LYS A O 1
ATOM 683 N N . LEU A 1 94 ? 8.594 -4.301 -12.109 1 85.06 94 LEU A N 1
ATOM 684 C CA . LEU A 1 94 ? 9.094 -5.645 -12.375 1 85.06 94 LEU A CA 1
ATOM 685 C C . LEU A 1 94 ? 8.031 -6.492 -13.078 1 85.06 94 LEU A C 1
ATOM 687 O O . LEU A 1 94 ? 6.836 -6.254 -12.906 1 85.06 94 LEU A O 1
ATOM 691 N N . PRO A 1 95 ? 8.516 -7.418 -13.945 1 87.5 95 PRO A N 1
ATOM 692 C CA . PRO A 1 95 ? 7.543 -8.328 -14.555 1 87.5 95 PRO A CA 1
ATOM 693 C C . PRO A 1 95 ? 6.922 -9.289 -13.539 1 87.5 95 PRO A C 1
ATOM 695 O O . PRO A 1 95 ? 5.895 -9.914 -13.82 1 87.5 95 PRO A O 1
ATOM 698 N N . PHE A 1 96 ? 7.594 -9.438 -12.375 1 88.38 96 PHE A N 1
ATOM 699 C CA . PHE A 1 96 ? 7.047 -10.25 -11.297 1 88.38 96 PHE A CA 1
ATOM 700 C C . PHE A 1 96 ? 7.57 -9.773 -9.945 1 88.38 96 PHE A C 1
ATOM 702 O O . PHE A 1 96 ? 8.648 -9.18 -9.867 1 88.38 96 PHE A O 1
ATOM 709 N N . ALA A 1 97 ? 6.836 -10.023 -8.922 1 87.38 97 ALA A N 1
ATOM 710 C CA . ALA A 1 97 ? 7.223 -9.672 -7.559 1 87.38 97 ALA A CA 1
ATOM 711 C C . ALA A 1 97 ? 6.648 -10.664 -6.551 1 87.38 97 ALA A C 1
ATOM 713 O O . ALA A 1 97 ? 5.508 -11.109 -6.691 1 87.38 97 ALA A O 1
ATOM 714 N N . ILE A 1 98 ? 7.453 -11 -5.613 1 84.12 98 ILE A N 1
ATOM 715 C CA . ILE A 1 98 ? 7.016 -11.836 -4.496 1 84.12 98 ILE A CA 1
ATOM 716 C C . ILE A 1 98 ? 7.414 -11.18 -3.176 1 84.12 98 ILE A C 1
ATOM 718 O O . ILE A 1 98 ? 8.562 -10.758 -3.008 1 84.12 98 ILE A O 1
ATOM 722 N N . GLU A 1 99 ? 6.453 -10.953 -2.432 1 79.12 99 GLU A N 1
ATOM 723 C CA . GLU A 1 99 ? 6.719 -10.43 -1.097 1 79.12 99 GLU A CA 1
ATOM 724 C C . GLU A 1 99 ? 6.16 -11.352 -0.019 1 79.12 99 GLU A C 1
ATOM 726 O O . GLU A 1 99 ? 5.027 -11.836 -0.133 1 79.12 99 GLU A O 1
ATOM 731 N N . GLY A 1 100 ? 6.91 -11.625 0.977 1 70.69 100 GLY A N 1
ATOM 732 C CA . GLY A 1 100 ? 6.48 -12.477 2.078 1 70.69 100 GLY A CA 1
ATOM 733 C C . GLY A 1 100 ? 7.625 -13.219 2.742 1 70.69 100 GLY A C 1
ATOM 734 O O . GLY A 1 100 ? 8.797 -12.93 2.475 1 70.69 100 GLY A O 1
ATOM 735 N N . ARG A 1 101 ? 7.281 -13.961 3.768 1 59.31 101 ARG A N 1
ATOM 736 C CA . ARG A 1 101 ? 8.25 -14.617 4.633 1 59.31 101 ARG A CA 1
ATOM 737 C C . ARG A 1 101 ? 9.039 -15.672 3.867 1 59.31 101 ARG A C 1
ATOM 739 O O . ARG A 1 101 ? 10.227 -15.883 4.137 1 59.31 101 ARG A O 1
ATOM 746 N N . ASP A 1 102 ? 8.383 -16.391 2.912 1 56.06 102 ASP A N 1
ATOM 747 C CA . ASP A 1 102 ? 9.102 -17.547 2.389 1 56.06 102 ASP A CA 1
ATOM 748 C C . ASP A 1 102 ? 9.414 -17.375 0.904 1 56.06 102 ASP A C 1
ATOM 750 O O . ASP A 1 102 ? 8.5 -17.312 0.078 1 56.06 102 ASP A O 1
ATOM 754 N N . PHE A 1 103 ? 10.68 -16.719 0.796 1 54.66 103 PHE A N 1
ATOM 755 C CA . PHE A 1 103 ? 11.133 -16.703 -0.589 1 54.66 103 PHE A CA 1
ATOM 756 C C . PHE A 1 103 ? 11.086 -18.109 -1.188 1 54.66 103 PHE A C 1
ATOM 758 O O . PHE A 1 103 ? 11.578 -19.062 -0.589 1 54.66 103 PHE A O 1
ATOM 765 N N . VAL A 1 104 ? 10.039 -18.328 -1.911 1 58.75 104 VAL A N 1
ATOM 766 C CA . VAL A 1 104 ? 10.016 -19.594 -2.65 1 58.75 104 VAL A CA 1
ATOM 767 C C . VAL A 1 104 ? 10.852 -19.453 -3.92 1 58.75 104 VAL A C 1
ATOM 769 O O . VAL A 1 104 ? 10.742 -18.469 -4.648 1 58.75 104 VAL A O 1
ATOM 772 N N . ASP A 1 105 ? 11.891 -20.156 -3.891 1 60.91 105 ASP A N 1
ATOM 773 C CA . ASP A 1 105 ? 12.711 -20.203 -5.094 1 60.91 105 ASP A CA 1
ATOM 774 C C . ASP A 1 105 ? 11.891 -20.641 -6.305 1 60.91 105 ASP A C 1
ATOM 776 O O . ASP A 1 105 ? 11.68 -21.828 -6.52 1 60.91 105 ASP A O 1
ATOM 780 N N . MET A 1 106 ? 11.031 -19.859 -6.668 1 68.25 106 MET A N 1
ATOM 781 C CA . MET A 1 106 ? 10.359 -20.219 -7.914 1 68.25 106 MET A CA 1
ATOM 782 C C . MET A 1 106 ? 10.883 -19.375 -9.07 1 68.25 106 MET A C 1
ATOM 784 O O . MET A 1 106 ? 11.219 -18.203 -8.891 1 68.25 106 MET A O 1
ATOM 788 N N . THR A 1 107 ? 11.156 -20.062 -10.148 1 70.69 107 THR A N 1
ATOM 789 C CA . THR A 1 107 ? 11.703 -19.422 -11.336 1 70.69 107 THR A CA 1
ATOM 790 C C . THR A 1 107 ? 10.586 -18.891 -12.219 1 70.69 107 THR A C 1
ATOM 792 O O . THR A 1 107 ? 9.766 -19.656 -12.734 1 70.69 107 THR A O 1
ATOM 795 N N . TRP A 1 108 ? 10.461 -17.672 -12.094 1 78.12 108 TRP A N 1
ATOM 796 C CA . TRP A 1 108 ? 9.641 -17.016 -13.102 1 78.12 108 TRP A CA 1
ATOM 797 C C . TRP A 1 108 ? 10.359 -16.953 -14.438 1 78.12 108 TRP A C 1
ATOM 799 O O . TRP A 1 108 ? 11.57 -16.734 -14.492 1 78.12 108 TRP A O 1
ATOM 809 N N . ARG A 1 109 ? 9.586 -17.344 -15.453 1 81.88 109 ARG A N 1
ATOM 810 C CA . ARG A 1 109 ? 10.148 -17.266 -16.797 1 81.88 109 ARG A CA 1
ATOM 811 C C . ARG A 1 109 ? 9.383 -16.25 -17.641 1 81.88 109 ARG A C 1
ATOM 813 O O . ARG A 1 109 ? 8.148 -16.188 -17.578 1 81.88 109 ARG A O 1
ATOM 820 N N . GLU A 1 110 ? 10.203 -15.484 -18.312 1 80.75 110 GLU A N 1
ATOM 821 C CA . GLU A 1 110 ? 9.578 -14.547 -19.234 1 80.75 110 GLU A CA 1
ATOM 822 C C . GLU A 1 110 ? 8.805 -15.281 -20.328 1 80.75 110 GLU A C 1
ATOM 824 O O . GLU A 1 110 ? 9.266 -16.312 -20.844 1 80.75 110 GLU A O 1
ATOM 829 N N . GLY A 1 111 ? 7.672 -14.75 -20.688 1 82.44 111 GLY A N 1
ATOM 830 C CA . GLY A 1 111 ? 6.918 -15.297 -21.812 1 82.44 111 GLY A CA 1
ATOM 831 C C . GLY A 1 111 ? 5.949 -16.391 -21.406 1 82.44 111 GLY A C 1
ATOM 832 O O . GLY A 1 111 ? 5.434 -17.109 -22.25 1 82.44 111 GLY A O 1
ATOM 833 N N . MET A 1 112 ? 5.82 -16.516 -20.219 1 87.25 112 MET A N 1
ATOM 834 C CA . MET A 1 112 ? 4.824 -17.5 -19.781 1 87.25 112 MET A CA 1
ATOM 835 C C . MET A 1 112 ? 3.445 -17.156 -20.328 1 87.25 112 MET A C 1
ATOM 837 O O . MET A 1 112 ? 3.092 -15.969 -20.438 1 87.25 112 MET A O 1
ATOM 841 N N . GLY A 1 113 ? 2.75 -18.266 -20.734 1 89.69 113 GLY A N 1
ATOM 842 C CA . GLY A 1 113 ? 1.363 -18.062 -21.109 1 89.69 113 GLY A CA 1
ATOM 843 C C . GLY A 1 113 ? 0.43 -17.906 -19.938 1 89.69 113 GLY A C 1
ATOM 844 O O . GLY A 1 113 ? 0.871 -17.938 -18.781 1 89.69 113 GLY A O 1
ATOM 845 N N . LYS A 1 114 ? -0.775 -17.797 -20.25 1 90.06 114 LYS A N 1
ATOM 846 C CA . LYS A 1 114 ? -1.804 -17.547 -19.25 1 90.06 114 LYS A CA 1
ATOM 847 C C . LYS A 1 114 ? -1.845 -18.688 -18.219 1 90.06 114 LYS A C 1
ATOM 849 O O . LYS A 1 114 ? -1.708 -18.453 -17.016 1 90.06 114 LYS A O 1
ATOM 854 N N . VAL A 1 115 ? -1.979 -19.906 -18.734 1 93.12 115 VAL A N 1
ATOM 855 C CA . VAL A 1 115 ? -2.154 -21.062 -17.859 1 93.12 115 VAL A CA 1
ATOM 856 C C . VAL A 1 115 ? -0.915 -21.234 -16.984 1 93.12 115 VAL A C 1
ATOM 858 O O . VAL A 1 115 ? -1.025 -21.453 -15.773 1 93.12 115 VAL A O 1
ATOM 861 N N . GLU A 1 116 ? 0.204 -21.094 -17.594 1 91.31 116 GLU A N 1
ATOM 862 C CA . GLU A 1 116 ? 1.458 -21.25 -16.859 1 91.31 116 GLU A CA 1
ATOM 863 C C . GLU A 1 116 ? 1.608 -20.188 -15.781 1 91.31 116 GLU A C 1
ATOM 865 O O . GLU A 1 116 ? 2.055 -20.469 -14.672 1 91.31 116 GLU A O 1
ATOM 870 N N . ALA A 1 117 ? 1.311 -19 -16.172 1 90.19 117 ALA A N 1
ATOM 871 C CA . ALA A 1 117 ? 1.44 -17.891 -15.227 1 90.19 117 ALA A CA 1
ATOM 872 C C . ALA A 1 117 ? 0.513 -18.078 -14.023 1 90.19 117 ALA A C 1
ATOM 874 O O . ALA A 1 117 ? 0.916 -17.859 -12.883 1 90.19 117 ALA A O 1
ATOM 875 N N . GLU A 1 118 ? -0.693 -18.391 -14.281 1 90.44 118 GLU A N 1
ATOM 876 C CA . GLU A 1 118 ? -1.66 -18.609 -13.211 1 90.44 118 GLU A CA 1
ATOM 877 C C . GLU A 1 118 ? -1.214 -19.75 -12.289 1 90.44 118 GLU A C 1
ATOM 879 O O . GLU A 1 118 ? -1.333 -19.656 -11.07 1 90.44 118 GLU A O 1
ATOM 884 N N . LEU A 1 119 ? -0.738 -20.812 -12.891 1 90.75 119 LEU A N 1
ATOM 885 C CA . LEU A 1 119 ? -0.241 -21.938 -12.117 1 90.75 119 LEU A CA 1
ATOM 886 C C . LEU A 1 119 ? 0.959 -21.531 -11.266 1 90.75 119 LEU A C 1
ATOM 888 O O . LEU A 1 119 ? 1.113 -22 -10.141 1 90.75 119 LEU A O 1
ATOM 892 N N . PHE A 1 120 ? 1.796 -20.781 -11.93 1 90.62 120 PHE A N 1
ATOM 893 C CA . PHE A 1 120 ? 2.959 -20.281 -11.203 1 90.62 120 PHE A CA 1
ATOM 894 C C . PHE A 1 120 ? 2.539 -19.578 -9.922 1 90.62 120 PHE A C 1
ATOM 896 O O . PHE A 1 120 ? 3.08 -19.859 -8.844 1 90.62 120 PHE A O 1
ATOM 903 N N . VAL A 1 121 ? 1.563 -18.641 -9.984 1 91.12 121 VAL A N 1
ATOM 904 C CA . VAL A 1 121 ? 1.082 -17.891 -8.836 1 91.12 121 VAL A CA 1
ATOM 905 C C . VAL A 1 121 ? 0.52 -18.844 -7.785 1 91.12 121 VAL A C 1
ATOM 907 O O . VAL A 1 121 ? 0.824 -18.719 -6.598 1 91.12 121 VAL A O 1
ATOM 910 N N . ILE A 1 122 ? -0.252 -19.781 -8.242 1 89.62 122 ILE A N 1
ATOM 911 C CA . ILE A 1 122 ? -0.866 -20.734 -7.336 1 89.62 122 ILE A CA 1
ATOM 912 C C . ILE A 1 122 ? 0.22 -21.547 -6.625 1 89.62 122 ILE A C 1
ATOM 914 O O . ILE A 1 122 ? 0.152 -21.766 -5.414 1 89.62 122 ILE A O 1
ATOM 918 N N . LYS A 1 123 ? 1.171 -21.938 -7.328 1 87.81 123 LYS A N 1
ATOM 919 C CA . LYS A 1 123 ? 2.254 -22.75 -6.77 1 87.81 123 LYS A CA 1
ATOM 920 C C . LYS A 1 123 ? 3.039 -21.953 -5.723 1 87.81 123 LYS A C 1
ATOM 922 O O . LYS A 1 123 ? 3.367 -22.484 -4.66 1 87.81 123 LYS A O 1
ATOM 927 N N . VAL A 1 124 ? 3.383 -20.781 -6.086 1 87.5 124 VAL A N 1
ATOM 928 C CA . VAL A 1 124 ? 4.172 -19.938 -5.188 1 87.5 124 VAL A CA 1
ATOM 929 C C . VAL A 1 124 ? 3.447 -19.781 -3.852 1 87.5 124 VAL A C 1
ATOM 931 O O . VAL A 1 124 ? 4.035 -20.016 -2.791 1 87.5 124 VAL A O 1
ATOM 934 N N . VAL A 1 125 ? 2.195 -19.453 -3.871 1 86.56 125 VAL A N 1
ATOM 935 C CA . VAL A 1 125 ? 1.427 -19.203 -2.656 1 86.56 125 VAL A CA 1
ATOM 936 C C . VAL A 1 125 ? 1.206 -20.516 -1.906 1 86.56 125 VAL A C 1
ATOM 938 O O . VAL A 1 125 ? 1.302 -20.562 -0.678 1 86.56 125 VAL A O 1
ATOM 941 N N . SER A 1 126 ? 0.914 -21.531 -2.65 1 86.06 126 SER A N 1
ATOM 942 C CA . SER A 1 126 ? 0.692 -22.844 -2.035 1 86.06 126 SER A CA 1
ATOM 943 C C . SER A 1 126 ? 1.94 -23.328 -1.305 1 86.06 126 SER A C 1
ATOM 945 O O . SER A 1 126 ? 1.845 -23.922 -0.234 1 86.06 126 SER A O 1
ATOM 947 N N . ARG A 1 127 ? 3.051 -23.141 -1.888 1 83.5 127 ARG A N 1
ATOM 948 C CA . ARG A 1 127 ? 4.309 -23.547 -1.265 1 83.5 127 ARG A CA 1
ATOM 949 C C . ARG A 1 127 ? 4.551 -22.766 0.026 1 83.5 127 ARG A C 1
ATOM 951 O O . ARG A 1 127 ? 5.055 -23.328 1.004 1 83.5 127 ARG A O 1
ATOM 958 N N . ALA A 1 128 ? 4.258 -21.531 -0.054 1 79.69 128 ALA A N 1
ATOM 959 C CA . ALA A 1 128 ? 4.398 -20.703 1.144 1 79.69 128 ALA A CA 1
ATOM 960 C C . ALA A 1 128 ? 3.504 -21.219 2.27 1 79.69 128 ALA A C 1
ATOM 962 O O . ALA A 1 128 ? 3.914 -21.25 3.432 1 79.69 128 ALA A O 1
ATOM 963 N N . ILE A 1 129 ? 2.281 -21.625 1.925 1 79.19 129 ILE A N 1
ATOM 964 C CA . ILE A 1 129 ? 1.333 -22.156 2.898 1 79.19 129 ILE A CA 1
ATOM 965 C C . ILE A 1 129 ? 1.858 -23.469 3.469 1 79.19 129 ILE A C 1
ATOM 967 O O . ILE A 1 129 ? 1.765 -23.719 4.676 1 79.19 129 ILE A O 1
ATOM 971 N N . ALA A 1 130 ? 2.303 -24.234 2.637 1 77.31 130 ALA A N 1
ATOM 972 C CA . ALA A 1 130 ? 2.768 -25.562 3.021 1 77.31 130 ALA A CA 1
ATOM 973 C C . ALA A 1 130 ? 3.945 -25.484 3.986 1 77.31 130 ALA A C 1
ATOM 975 O O . ALA A 1 130 ? 4.094 -26.328 4.871 1 77.31 130 ALA A O 1
ATOM 976 N N . LYS A 1 131 ? 4.715 -24.531 3.752 1 73.75 131 LYS A N 1
ATOM 977 C CA . LYS A 1 131 ? 5.887 -24.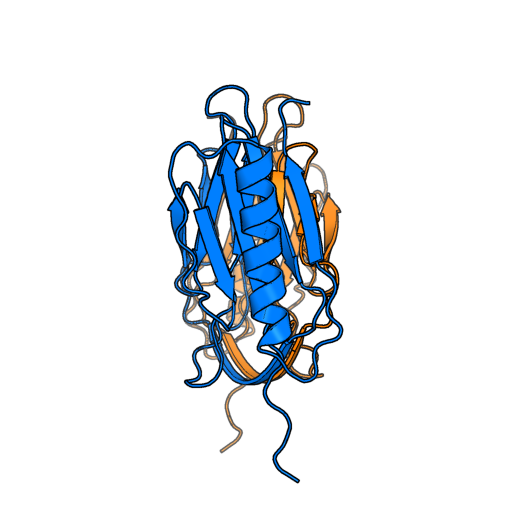375 4.609 1 73.75 131 LYS A CA 1
ATOM 978 C C . LYS A 1 131 ? 5.477 -23.984 6.031 1 73.75 131 LYS A C 1
ATOM 980 O O . LYS A 1 131 ? 6.227 -24.234 6.98 1 73.75 131 LYS A O 1
ATOM 985 N N . ASP A 1 132 ? 4.254 -23.438 5.898 1 65.31 132 ASP A N 1
ATOM 986 C CA . ASP A 1 132 ? 3.742 -23.062 7.215 1 65.31 132 ASP A CA 1
ATOM 987 C C . ASP A 1 132 ? 2.859 -24.172 7.785 1 65.31 132 ASP A C 1
ATOM 989 O O . ASP A 1 132 ? 1.749 -24.406 7.305 1 65.31 132 ASP A O 1
ATOM 993 N N . GLU A 1 133 ? 3.324 -25.047 8.609 1 56.78 133 GLU A N 1
ATOM 994 C CA . GLU A 1 133 ? 2.678 -26.234 9.141 1 56.78 133 GLU A CA 1
ATOM 995 C C . GLU A 1 133 ? 1.272 -25.922 9.648 1 56.78 133 GLU A C 1
ATOM 997 O O . GLU A 1 133 ? 0.39 -26.781 9.617 1 56.78 133 GLU A O 1
ATOM 1002 N N . ALA A 1 134 ? 1.109 -24.938 10.25 1 52.81 134 ALA A N 1
ATOM 1003 C CA . ALA A 1 134 ? -0.142 -24.594 10.922 1 52.81 134 ALA A CA 1
ATOM 1004 C C . ALA A 1 134 ? -1.113 -23.922 9.961 1 52.81 134 ALA A C 1
ATOM 1006 O O . ALA A 1 134 ? -2.189 -23.469 10.367 1 52.81 134 ALA A O 1
ATOM 1007 N N . SER A 1 135 ? -0.748 -23.891 8.602 1 56.53 135 SER A N 1
ATOM 1008 C CA . SER A 1 135 ? -1.476 -22.859 7.883 1 56.53 135 SER A CA 1
ATOM 1009 C C . SER A 1 135 ? -2.541 -23.453 6.973 1 56.53 135 SER A C 1
ATOM 1011 O O . SER A 1 135 ? -2.277 -24.422 6.258 1 56.53 135 SER A O 1
ATOM 1013 N N . GLY A 1 136 ? -3.799 -23.75 7.273 1 60.75 136 GLY A N 1
ATOM 1014 C CA . GLY A 1 136 ? -4.996 -23.922 6.469 1 60.75 136 GLY A CA 1
ATOM 1015 C C . GLY A 1 136 ? -5.301 -22.719 5.586 1 60.75 136 GLY A C 1
ATOM 1016 O O . GLY A 1 136 ? -6.465 -22.375 5.371 1 60.75 136 GLY A O 1
ATOM 1017 N N . GLY A 1 137 ? -4.203 -22.312 4.844 1 69.69 137 GLY A N 1
ATOM 1018 C CA . GLY A 1 137 ? -4.484 -21.047 4.164 1 69.69 137 GLY A CA 1
ATOM 1019 C C . GLY A 1 137 ? -5.059 -21.25 2.771 1 69.69 137 GLY A C 1
ATOM 1020 O O . GLY A 1 137 ? -4.863 -22.297 2.156 1 69.69 137 GLY A O 1
ATOM 1021 N N . LEU A 1 138 ? -5.938 -20.438 2.359 1 80.62 138 LEU A N 1
ATOM 1022 C CA . LEU A 1 138 ? -6.496 -20.391 1.013 1 80.62 138 LEU A CA 1
ATOM 1023 C C . LEU A 1 138 ? -5.684 -19.453 0.125 1 80.62 138 LEU A C 1
ATOM 1025 O O . LEU A 1 138 ? -4.996 -18.562 0.623 1 80.62 138 LEU A O 1
ATOM 1029 N N . VAL A 1 139 ? -5.691 -19.891 -1.186 1 84.56 139 VAL A N 1
ATOM 1030 C CA . VAL A 1 139 ? -5.051 -19.047 -2.186 1 84.56 139 VAL A CA 1
ATOM 1031 C C . VAL A 1 139 ? -6.102 -18.203 -2.895 1 84.56 139 VAL A C 1
ATOM 1033 O O . VAL A 1 139 ? -7.105 -18.719 -3.383 1 84.56 139 VAL A O 1
ATOM 1036 N N . ARG A 1 140 ? -5.902 -16.922 -2.898 1 87.56 140 ARG A N 1
ATOM 1037 C CA . ARG A 1 140 ? -6.742 -16 -3.664 1 87.56 140 ARG A CA 1
ATOM 1038 C C . ARG A 1 140 ? -5.969 -15.398 -4.832 1 87.56 140 ARG A C 1
ATOM 1040 O O . ARG A 1 140 ? -4.832 -14.945 -4.664 1 87.56 140 ARG A O 1
ATOM 1047 N N . THR A 1 141 ? -6.629 -15.492 -6.047 1 91.06 141 THR A N 1
ATOM 1048 C CA . THR A 1 141 ? -5.988 -14.906 -7.223 1 91.06 141 THR A CA 1
ATOM 1049 C C . THR A 1 141 ? -6.918 -13.906 -7.902 1 91.06 141 THR A C 1
ATOM 1051 O O . THR A 1 141 ? -8.141 -14.047 -7.844 1 91.06 141 THR A O 1
ATOM 1054 N N . VAL A 1 142 ? -6.352 -12.875 -8.445 1 90.81 142 VAL A N 1
ATOM 1055 C CA . VAL A 1 142 ? -7.078 -11.898 -9.25 1 90.81 142 VAL A CA 1
ATOM 1056 C C . VAL A 1 142 ? -6.328 -11.641 -10.555 1 90.81 142 VAL A C 1
ATOM 1058 O O . VAL A 1 142 ? -5.109 -11.445 -10.555 1 90.81 142 VAL A O 1
ATOM 1061 N N . THR A 1 143 ? -7.035 -11.703 -11.633 1 91.94 143 THR A N 1
ATOM 1062 C CA . THR A 1 143 ? -6.465 -11.359 -12.93 1 91.94 143 THR A CA 1
ATOM 1063 C C . THR A 1 143 ? -6.965 -9.992 -13.391 1 91.94 143 THR A C 1
ATOM 1065 O O . THR A 1 143 ? -8.164 -9.719 -13.359 1 91.94 143 THR A O 1
ATOM 1068 N N . VAL A 1 144 ? -6.039 -9.141 -13.648 1 88.81 144 VAL A N 1
ATOM 1069 C CA . VAL A 1 144 ? -6.363 -7.801 -14.125 1 88.81 144 VAL A CA 1
ATOM 1070 C C . VAL A 1 144 ? -6.191 -7.738 -15.641 1 88.81 144 VAL A C 1
ATOM 1072 O O . VAL A 1 144 ? -5.066 -7.75 -16.141 1 88.81 144 VAL A O 1
ATOM 1075 N N . ASN A 1 145 ? -7.195 -7.852 -16.328 1 76.81 145 ASN A N 1
ATOM 1076 C CA . ASN A 1 145 ? -7.145 -7.875 -17.781 1 76.81 145 ASN A CA 1
ATOM 1077 C C . ASN A 1 145 ? -7.711 -6.594 -18.391 1 76.81 145 ASN A C 1
ATOM 1079 O O . ASN A 1 145 ? -8.133 -5.691 -17.656 1 76.81 145 ASN A O 1
ATOM 1083 N N . LYS A 1 146 ? -7.66 -6.445 -19.781 1 66.19 146 LYS A N 1
ATOM 1084 C CA . LYS A 1 146 ? -8.18 -5.379 -20.641 1 66.19 146 LYS A CA 1
ATOM 1085 C C . LYS A 1 146 ? -9.68 -5.184 -20.438 1 66.19 146 LYS A C 1
ATOM 1087 O O . LYS A 1 146 ? -10.453 -6.125 -20.594 1 66.19 146 LYS A O 1
ATOM 1092 N N . LEU A 1 147 ? -10.32 -5.238 -19.172 1 46.12 147 LEU A N 1
ATOM 1093 C CA . LEU A 1 147 ? -11.711 -5.258 -19.594 1 46.12 147 LEU A CA 1
ATOM 1094 C C . LEU A 1 147 ? -11.945 -4.316 -20.766 1 46.12 147 LEU A C 1
ATOM 1096 O O . LEU A 1 147 ? -11.32 -3.258 -20.859 1 46.12 147 LEU A O 1
ATOM 1100 N N . MET B 1 1 ? 13.18 5.059 33.219 1 24.58 1 MET B N 1
ATOM 1101 C CA . MET B 1 1 ? 13.258 5.984 32.094 1 24.58 1 MET B CA 1
ATOM 1102 C C . MET B 1 1 ? 12.211 5.637 31.047 1 24.58 1 MET B C 1
ATOM 1104 O O . MET B 1 1 ? 12.117 4.488 30.609 1 24.58 1 MET B O 1
ATOM 1108 N N . ASP B 1 2 ? 10.969 6.152 31.016 1 34.09 2 ASP B N 1
ATOM 1109 C CA . ASP B 1 2 ? 9.672 5.938 30.391 1 34.09 2 ASP B CA 1
ATOM 1110 C C . ASP B 1 2 ? 9.812 5.734 28.875 1 34.09 2 ASP B C 1
ATOM 1112 O O . ASP B 1 2 ? 10.336 6.602 28.172 1 34.09 2 ASP B O 1
ATOM 1116 N N . LEU B 1 3 ? 10.25 4.672 28.438 1 37.38 3 LEU B N 1
ATOM 1117 C CA . LEU B 1 3 ? 10.5 4.223 27.078 1 37.38 3 LEU B CA 1
ATOM 1118 C C . LEU B 1 3 ? 9.648 5 26.078 1 37.38 3 LEU B C 1
ATOM 1120 O O . LEU B 1 3 ? 8.43 5.074 26.219 1 37.38 3 LEU B O 1
ATOM 1124 N N . ASN B 1 4 ? 10.07 6.195 25.406 1 42.28 4 ASN B N 1
ATOM 1125 C CA . ASN B 1 4 ? 9.727 7.309 24.531 1 42.28 4 ASN B CA 1
ATOM 1126 C C . ASN B 1 4 ? 8.68 6.906 23.5 1 42.28 4 ASN B C 1
ATOM 1128 O O . ASN B 1 4 ? 8.656 5.758 23.047 1 42.28 4 ASN B O 1
ATOM 1132 N N . ALA B 1 5 ? 7.504 7.539 23.578 1 45.84 5 ALA B N 1
ATOM 1133 C CA . ALA B 1 5 ? 6.254 7.449 22.812 1 45.84 5 ALA B CA 1
ATOM 1134 C C . ALA B 1 5 ? 6.52 7.113 21.359 1 45.84 5 ALA B C 1
ATOM 1136 O O . ALA B 1 5 ? 7.352 7.75 20.703 1 45.84 5 ALA B O 1
ATOM 1137 N N . PRO B 1 6 ? 6.23 5.895 20.984 1 49.22 6 PRO B N 1
ATOM 1138 C CA . PRO B 1 6 ? 6.34 5.52 19.562 1 49.22 6 PRO B CA 1
ATOM 1139 C C . PRO B 1 6 ? 5.98 6.668 18.625 1 49.22 6 PRO B C 1
ATOM 1141 O O . PRO B 1 6 ? 5.059 7.438 18.906 1 49.22 6 PRO B O 1
ATOM 1144 N N . HIS B 1 7 ? 7.074 7.461 18.094 1 55.72 7 HIS B N 1
ATOM 1145 C CA . HIS B 1 7 ? 6.852 8.531 17.125 1 55.72 7 HIS B CA 1
ATOM 1146 C C . HIS B 1 7 ? 6.012 8.039 15.945 1 55.72 7 HIS B C 1
ATOM 1148 O O . HIS B 1 7 ? 6.074 6.859 15.578 1 55.72 7 HIS B O 1
ATOM 1154 N N . GLY B 1 8 ? 4.781 8.695 15.734 1 63.47 8 GLY B N 1
ATOM 1155 C CA . GLY B 1 8 ? 3.834 8.258 14.727 1 63.47 8 GLY B CA 1
ATOM 1156 C C . GLY B 1 8 ? 3.951 9.023 13.422 1 63.47 8 GLY B C 1
ATOM 1157 O O . GLY B 1 8 ? 4.594 10.07 13.367 1 63.47 8 GLY B O 1
ATOM 1158 N N . THR B 1 9 ? 3.914 8.477 12.289 1 71.25 9 THR B N 1
ATOM 1159 C CA . THR B 1 9 ? 3.861 9.031 10.938 1 71.25 9 THR B CA 1
ATOM 1160 C C . THR B 1 9 ? 2.434 9.422 10.57 1 71.25 9 THR B C 1
ATOM 1162 O O . THR B 1 9 ? 1.475 8.797 11.023 1 71.25 9 THR B O 1
ATOM 1165 N N . THR B 1 10 ? 2.361 10.602 9.938 1 79.94 10 THR B N 1
ATOM 1166 C CA . THR B 1 10 ? 1.064 11.047 9.438 1 79.94 10 THR B CA 1
ATOM 1167 C C . THR B 1 10 ? 1.085 11.18 7.918 1 79.94 10 THR B C 1
ATOM 1169 O O . THR B 1 10 ? 2.023 11.75 7.352 1 79.94 10 THR B O 1
ATOM 1172 N N . ILE B 1 11 ? 0.158 10.57 7.273 1 86.56 11 ILE B N 1
ATOM 1173 C CA . ILE B 1 11 ? -0.049 10.758 5.844 1 86.56 11 ILE B CA 1
ATOM 1174 C C . ILE B 1 11 ? -1.444 11.328 5.594 1 86.56 11 ILE B C 1
ATOM 1176 O O . ILE B 1 11 ? -2.393 11 6.312 1 86.56 11 ILE B O 1
ATOM 1180 N N . VAL B 1 12 ? -1.506 12.203 4.566 1 90.12 12 VAL B N 1
ATOM 1181 C CA . VAL B 1 12 ? -2.77 12.867 4.262 1 90.12 12 VAL B CA 1
ATOM 1182 C C . VAL B 1 12 ? -2.939 12.984 2.746 1 90.12 12 VAL B C 1
ATOM 1184 O O . VAL B 1 12 ? -1.961 13.164 2.02 1 90.12 12 VAL B O 1
ATOM 1187 N N . GLY B 1 13 ? -4.133 12.875 2.232 1 92.19 13 GLY B N 1
ATOM 1188 C CA . GLY B 1 13 ? -4.535 13.133 0.859 1 92.19 13 GLY B CA 1
ATOM 1189 C C . GLY B 1 13 ? -5.809 13.953 0.754 1 92.19 13 GLY B C 1
ATOM 1190 O O . GLY B 1 13 ? -6.777 13.703 1.475 1 92.19 13 GLY B O 1
ATOM 1191 N N . VAL B 1 14 ? -5.777 14.93 -0.164 1 92.25 14 VAL B N 1
ATOM 1192 C CA . VAL B 1 14 ? -6.949 15.766 -0.387 1 92.25 14 VAL B CA 1
ATOM 1193 C C . VAL B 1 14 ? -7.125 16.016 -1.882 1 92.25 14 VAL B C 1
ATOM 1195 O O . VAL B 1 14 ? -6.145 16.078 -2.627 1 92.25 14 VAL B O 1
ATOM 1198 N N . THR B 1 15 ? -8.406 16.141 -2.26 1 91.25 15 THR B N 1
ATOM 1199 C CA . THR B 1 15 ? -8.695 16.547 -3.629 1 91.25 15 THR B CA 1
ATOM 1200 C C . THR B 1 15 ? -9.266 17.969 -3.656 1 91.25 15 THR B C 1
ATOM 1202 O O . THR B 1 15 ? -9.984 18.375 -2.736 1 91.25 15 THR B O 1
ATOM 1205 N N . TYR B 1 16 ? -8.898 18.688 -4.629 1 90.12 16 TYR B N 1
ATOM 1206 C CA . TYR B 1 16 ? -9.461 20 -4.922 1 90.12 16 TYR B CA 1
ATOM 1207 C C . TYR B 1 16 ? -9.523 20.25 -6.426 1 90.12 16 TYR B C 1
ATOM 1209 O O . TYR B 1 16 ? -8.531 20.047 -7.137 1 90.12 16 TYR B O 1
ATOM 1217 N N . ASP B 1 17 ? -10.75 20.609 -6.883 1 88.75 17 ASP B N 1
ATOM 1218 C CA . ASP B 1 17 ? -10.961 20.906 -8.297 1 88.75 17 ASP B CA 1
ATOM 1219 C C . ASP B 1 17 ? -10.375 19.812 -9.18 1 88.75 17 ASP B C 1
ATOM 1221 O O . ASP B 1 17 ? -9.656 20.094 -10.141 1 88.75 17 ASP B O 1
ATOM 1225 N N . GLY B 1 18 ? -10.469 18.672 -8.781 1 86.56 18 GLY B N 1
ATOM 1226 C CA . GLY B 1 18 ? -10.047 17.531 -9.578 1 86.56 18 GLY B CA 1
ATOM 1227 C C . GLY B 1 18 ? -8.562 17.234 -9.469 1 86.56 18 GLY B C 1
ATOM 1228 O O . GLY B 1 18 ? -8.023 16.453 -10.258 1 86.56 18 GLY B O 1
ATOM 1229 N N . VAL B 1 19 ? -7.918 17.891 -8.602 1 90.56 19 VAL B N 1
ATOM 1230 C CA . VAL B 1 19 ? -6.488 17.688 -8.383 1 90.56 19 VAL B CA 1
ATOM 1231 C C . VAL B 1 19 ? -6.262 17 -7.035 1 90.56 19 VAL B C 1
ATOM 1233 O O . VAL B 1 19 ? -7.027 17.203 -6.094 1 90.56 19 VAL B O 1
ATOM 1236 N N . VAL B 1 20 ? -5.23 16.156 -6.953 1 93.25 20 VAL B N 1
ATOM 1237 C CA . VAL B 1 20 ? -4.918 15.461 -5.711 1 93.25 20 VAL B CA 1
ATOM 1238 C C . VAL B 1 20 ? -3.66 16.062 -5.082 1 93.25 20 VAL B C 1
ATOM 1240 O O . VAL B 1 20 ? -2.672 16.297 -5.777 1 93.25 20 VAL B O 1
ATOM 1243 N N . VAL B 1 21 ? -3.691 16.312 -3.783 1 93.38 21 VAL B N 1
ATOM 1244 C CA . VAL B 1 21 ? -2.514 16.703 -3.012 1 93.38 21 VAL B CA 1
ATOM 1245 C C . VAL B 1 21 ? -2.266 15.688 -1.901 1 93.38 21 VAL B C 1
ATOM 1247 O O . VAL B 1 21 ? -3.172 15.375 -1.126 1 93.38 21 VAL B O 1
ATOM 1250 N N . LEU B 1 22 ? -1.077 15.219 -1.884 1 93.44 22 LEU B N 1
ATOM 1251 C CA . LEU B 1 22 ? -0.664 14.289 -0.839 1 93.44 22 LEU B CA 1
ATOM 1252 C C . LEU B 1 22 ? 0.369 14.93 0.082 1 93.44 22 LEU B C 1
ATOM 1254 O O . LEU B 1 22 ? 1.165 15.766 -0.357 1 93.44 22 LEU B O 1
ATOM 1258 N N . GLY B 1 23 ? 0.333 14.508 1.366 1 91.06 23 GLY B N 1
ATOM 1259 C CA . GLY B 1 23 ? 1.297 14.969 2.35 1 91.06 23 GLY B CA 1
ATOM 1260 C C . GLY B 1 23 ? 1.723 13.891 3.326 1 91.06 23 GLY B C 1
ATOM 1261 O O . GLY B 1 23 ? 0.942 12.992 3.645 1 91.06 23 GLY B O 1
ATOM 1262 N N . ALA B 1 24 ? 2.955 14.039 3.791 1 88.38 24 ALA B N 1
ATOM 1263 C CA . ALA B 1 24 ? 3.482 13.102 4.777 1 88.38 24 ALA B CA 1
ATOM 1264 C C . ALA B 1 24 ? 4.59 13.742 5.609 1 88.38 24 ALA B C 1
ATOM 1266 O O . ALA B 1 24 ? 5.27 14.664 5.141 1 88.38 24 ALA B O 1
ATOM 1267 N N . ASP B 1 25 ? 4.73 13.227 6.809 1 83.31 25 ASP B N 1
ATOM 1268 C CA . ASP B 1 25 ? 5.844 13.695 7.633 1 83.31 25 ASP B CA 1
ATOM 1269 C C . ASP B 1 25 ? 7.043 12.758 7.512 1 83.31 25 ASP B C 1
ATOM 1271 O O . ASP B 1 25 ? 6.906 11.617 7.07 1 83.31 25 ASP B O 1
ATOM 1275 N N . SER B 1 26 ? 8.211 13.305 7.918 1 78.94 26 SER B N 1
ATOM 1276 C CA . SER B 1 26 ? 9.438 12.539 7.75 1 78.94 26 SER B CA 1
ATOM 1277 C C . SER B 1 26 ? 9.789 11.773 9.023 1 78.94 26 SER B C 1
ATOM 1279 O O . SER B 1 26 ? 10.828 11.109 9.094 1 78.94 26 SER B O 1
ATOM 1281 N N . ARG B 1 27 ? 9.047 11.836 9.969 1 78.38 27 ARG B N 1
ATOM 1282 C CA . ARG B 1 27 ? 9.359 11.148 11.219 1 78.38 27 ARG B CA 1
ATOM 1283 C C . ARG B 1 27 ? 9.25 9.641 11.055 1 78.38 27 ARG B C 1
ATOM 1285 O O . ARG B 1 27 ? 8.523 9.156 10.188 1 78.38 27 ARG B O 1
ATOM 1292 N N . VAL B 1 28 ? 9.875 9 11.75 1 73.5 28 VAL B N 1
ATOM 1293 C CA . VAL B 1 28 ? 9.875 7.539 11.688 1 73.5 28 VAL B CA 1
ATOM 1294 C C . VAL B 1 28 ? 8.953 6.969 12.766 1 73.5 28 VAL B C 1
ATOM 1296 O O . VAL B 1 28 ? 8.625 7.66 13.727 1 73.5 28 VAL B O 1
ATOM 1299 N N . THR B 1 29 ? 8.438 5.832 12.453 1 68.44 29 THR B N 1
ATOM 1300 C CA . THR B 1 29 ? 7.551 5.176 13.406 1 68.44 29 THR B CA 1
ATOM 1301 C C . THR B 1 29 ? 8.258 4.012 14.086 1 68.44 29 THR B C 1
ATOM 1303 O O . THR B 1 29 ? 8.922 3.205 13.43 1 68.44 29 THR B O 1
ATOM 1306 N N . LEU B 1 30 ? 8.266 4.059 15.359 1 63.31 30 LEU B N 1
ATOM 1307 C CA . LEU B 1 30 ? 8.727 2.945 16.188 1 63.31 30 LEU B CA 1
ATOM 1308 C C . LEU B 1 30 ? 7.559 2.283 16.906 1 63.31 30 LEU B C 1
ATOM 1310 O O . LEU B 1 30 ? 6.742 2.967 17.531 1 63.31 30 LEU B O 1
ATOM 1314 N N . GLU B 1 31 ? 7.312 0.985 16.562 1 60.47 31 GLU B N 1
ATOM 1315 C CA . GLU B 1 31 ? 6.234 0.274 17.234 1 60.47 31 GLU B CA 1
ATOM 1316 C C . GLU B 1 31 ? 6.762 -0.942 18 1 60.47 31 GLU B C 1
ATOM 1318 O O . GLU B 1 31 ? 7.594 -1.691 17.469 1 60.47 31 GLU B O 1
ATOM 1323 N N . MET B 1 32 ? 6.477 -0.873 19.297 1 58.84 32 MET B N 1
ATOM 1324 C CA . MET B 1 32 ? 6.805 -2.02 20.125 1 58.84 32 MET B CA 1
ATOM 1325 C C . MET B 1 32 ? 5.551 -2.82 20.469 1 58.84 32 MET B C 1
ATOM 1327 O O . MET B 1 32 ? 4.488 -2.244 20.703 1 58.84 32 MET B O 1
ATOM 1331 N N . GLY B 1 33 ? 5.527 -4.105 20.109 1 62.59 33 GLY B N 1
ATOM 1332 C CA . GLY B 1 33 ? 4.395 -4.93 20.5 1 62.59 33 GLY B CA 1
ATOM 1333 C C . GLY B 1 33 ? 4.059 -6.004 19.484 1 62.59 33 GLY B C 1
ATOM 1334 O O . GLY B 1 33 ? 4.902 -6.387 18.688 1 62.59 33 GLY B O 1
ATOM 1335 N N . VAL B 1 34 ? 2.961 -6.637 19.781 1 60.62 34 VAL B N 1
ATOM 1336 C CA . VAL B 1 34 ? 2.467 -7.715 18.938 1 60.62 34 VAL B CA 1
ATOM 1337 C C . VAL B 1 34 ? 1.594 -7.137 17.828 1 60.62 34 VAL B C 1
ATOM 1339 O O . VAL B 1 34 ? 0.688 -6.344 18.078 1 60.62 34 VAL B O 1
ATOM 1342 N N . THR B 1 35 ? 2.051 -7.285 16.578 1 63.38 35 THR B N 1
ATOM 1343 C CA . THR B 1 35 ? 1.203 -6.895 15.461 1 63.38 35 THR B CA 1
ATOM 1344 C C . THR B 1 35 ? 0.578 -8.125 14.805 1 63.38 35 THR B C 1
ATOM 1346 O O . THR B 1 35 ? 1.237 -9.156 14.641 1 63.38 35 THR B O 1
ATOM 1349 N N . ILE B 1 36 ? -0.773 -8.008 14.711 1 62.47 36 ILE B N 1
ATOM 1350 C CA . ILE B 1 36 ? -1.507 -9.078 14.039 1 62.47 36 ILE B CA 1
ATOM 1351 C C . ILE B 1 36 ? -2.113 -8.547 12.742 1 62.47 36 ILE B C 1
ATOM 1353 O O . ILE B 1 36 ? -2.701 -7.465 12.727 1 62.47 36 ILE B O 1
ATOM 1357 N N . ASP B 1 37 ? -1.716 -9.188 11.625 1 62.62 37 ASP B N 1
ATOM 1358 C CA . ASP B 1 37 ? -2.455 -8.961 10.391 1 62.62 37 ASP B CA 1
ATOM 1359 C C . ASP B 1 37 ? -3.607 -9.953 10.25 1 62.62 37 ASP B C 1
ATOM 1361 O O . ASP B 1 37 ? -3.387 -11.133 9.969 1 62.62 37 ASP B O 1
ATOM 1365 N N . SER B 1 38 ? -4.777 -9.383 10.578 1 60.62 38 SER B N 1
ATOM 1366 C CA . SER B 1 38 ? -5.945 -10.258 10.5 1 60.62 38 SER B CA 1
ATOM 1367 C C . SER B 1 38 ? -6.613 -10.164 9.133 1 60.62 38 SER B C 1
ATOM 1369 O O . SER B 1 38 ? -7.656 -10.781 8.906 1 60.62 38 SER B O 1
ATOM 1371 N N . MET B 1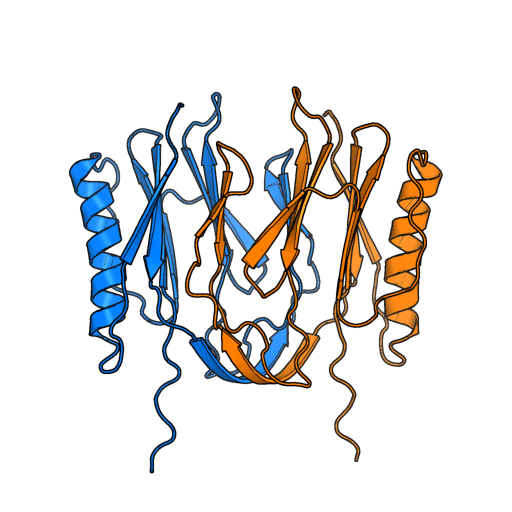 39 ? -5.852 -9.484 8.25 1 62.53 39 MET B N 1
ATOM 1372 C CA . MET B 1 39 ? -6.434 -9.359 6.914 1 62.53 39 MET B CA 1
ATOM 1373 C C . MET B 1 39 ? -6.301 -10.664 6.137 1 62.53 39 MET B C 1
ATOM 1375 O O . MET B 1 39 ? -5.188 -11.117 5.859 1 62.53 39 MET B O 1
ATOM 1379 N N . THR B 1 40 ? -7.512 -11.266 5.898 1 65.25 40 THR B N 1
ATOM 1380 C CA . THR B 1 40 ? -7.5 -12.5 5.113 1 65.25 40 THR B CA 1
ATOM 1381 C C . THR B 1 40 ? -7.512 -12.188 3.621 1 65.25 40 THR B C 1
ATOM 1383 O O . THR B 1 40 ? -7.059 -13 2.811 1 65.25 40 THR B O 1
ATOM 1386 N N . ASN B 1 41 ? -8.156 -10.992 3.373 1 70.38 41 ASN B N 1
ATOM 1387 C CA . ASN B 1 41 ? -8.109 -10.57 1.979 1 70.38 41 ASN B CA 1
ATOM 1388 C C . ASN B 1 41 ? -6.98 -9.57 1.739 1 70.38 41 ASN B C 1
ATOM 1390 O O . ASN B 1 41 ? -7.047 -8.43 2.201 1 70.38 41 ASN B O 1
ATOM 1394 N N . LYS B 1 42 ? -5.961 -10.023 1.054 1 74.5 42 LYS B N 1
ATOM 1395 C CA . LYS B 1 42 ? -4.742 -9.234 0.91 1 74.5 42 LYS B CA 1
ATOM 1396 C C . LYS B 1 42 ? -4.676 -8.57 -0.462 1 74.5 42 LYS B C 1
ATOM 1398 O O . LYS B 1 42 ? -3.73 -7.836 -0.758 1 74.5 42 LYS B O 1
ATOM 1403 N N . ILE B 1 43 ? -5.719 -8.883 -1.242 1 84.81 43 ILE B N 1
ATOM 1404 C CA . ILE B 1 43 ? -5.812 -8.211 -2.533 1 84.81 43 ILE B CA 1
ATOM 1405 C C . ILE B 1 43 ? -6.98 -7.23 -2.521 1 84.81 43 ILE B C 1
ATOM 1407 O O . ILE B 1 43 ? -8.133 -7.625 -2.334 1 84.81 43 ILE B O 1
ATOM 1411 N N . ILE B 1 44 ? -6.676 -6.008 -2.721 1 81.75 44 ILE B N 1
ATOM 1412 C CA . ILE B 1 44 ? -7.66 -4.934 -2.654 1 81.75 44 ILE B CA 1
ATOM 1413 C C . ILE B 1 44 ? -7.824 -4.297 -4.031 1 81.75 44 ILE B C 1
ATOM 1415 O O . ILE B 1 44 ? -6.836 -3.941 -4.68 1 81.75 44 ILE B O 1
ATOM 1419 N N . GLN B 1 45 ? -9.07 -4.145 -4.457 1 85.44 45 GLN B N 1
ATOM 1420 C CA . GLN B 1 45 ? -9.359 -3.484 -5.727 1 85.44 45 GLN B CA 1
ATOM 1421 C C . GLN B 1 45 ? -9.523 -1.979 -5.539 1 85.44 45 GLN B C 1
ATOM 1423 O O . GLN B 1 45 ? -10.461 -1.53 -4.883 1 85.44 45 GLN B O 1
ATOM 1428 N N . LEU B 1 46 ? -8.672 -1.195 -6.137 1 80.5 46 LEU B N 1
ATOM 1429 C CA . LEU B 1 46 ? -8.773 0.257 -6.055 1 80.5 46 LEU B CA 1
ATOM 1430 C C . LEU B 1 46 ? -9.695 0.797 -7.145 1 80.5 46 LEU B C 1
ATOM 1432 O O . LEU B 1 46 ? -10.57 1.625 -6.871 1 80.5 46 LEU B O 1
ATOM 1436 N N . THR B 1 47 ? -9.484 0.419 -8.352 1 80.19 47 THR B N 1
ATOM 1437 C CA . THR B 1 47 ? -10.32 0.673 -9.516 1 80.19 47 THR B CA 1
ATOM 1438 C C . THR B 1 47 ? -10.508 -0.603 -10.328 1 80.19 47 THR B C 1
ATOM 1440 O O . THR B 1 47 ? -10.055 -1.677 -9.93 1 80.19 47 THR B O 1
ATOM 1443 N N . ASP B 1 48 ? -11.133 -0.456 -11.398 1 81.38 48 ASP B N 1
ATOM 1444 C CA . ASP B 1 48 ? -11.359 -1.626 -12.242 1 81.38 48 ASP B CA 1
ATOM 1445 C C . ASP B 1 48 ? -10.047 -2.135 -12.836 1 81.38 48 ASP B C 1
ATOM 1447 O O . ASP B 1 48 ? -9.961 -3.281 -13.281 1 81.38 48 ASP B O 1
ATOM 1451 N N . LYS B 1 49 ? -8.945 -1.269 -12.719 1 84.31 49 LYS B N 1
ATOM 1452 C CA . LYS B 1 49 ? -7.723 -1.672 -13.406 1 84.31 49 LYS B CA 1
ATOM 1453 C C . LYS B 1 49 ? -6.523 -1.616 -12.461 1 84.31 49 LYS B C 1
ATOM 1455 O O . LYS B 1 49 ? -5.387 -1.829 -12.883 1 84.31 49 LYS B O 1
ATOM 1460 N N . ILE B 1 50 ? -6.781 -1.276 -11.305 1 83 50 ILE B N 1
ATOM 1461 C CA . ILE B 1 50 ? -5.66 -1.158 -10.383 1 83 50 ILE B CA 1
ATOM 1462 C C . ILE B 1 50 ? -5.977 -1.908 -9.086 1 83 50 ILE B C 1
ATOM 1464 O O . ILE B 1 50 ? -7.031 -1.699 -8.484 1 83 50 ILE B O 1
ATOM 1468 N N . TYR B 1 51 ? -5.117 -2.779 -8.68 1 88 51 TYR B N 1
ATOM 1469 C CA . TYR B 1 51 ? -5.227 -3.564 -7.457 1 88 51 TYR B CA 1
ATOM 1470 C C . TYR B 1 51 ? -3.975 -3.416 -6.602 1 88 51 TYR B C 1
ATOM 1472 O O . TYR B 1 51 ? -2.879 -3.201 -7.125 1 88 51 TYR B O 1
ATOM 1480 N N . ILE B 1 52 ? -4.113 -3.561 -5.305 1 85.19 52 ILE B N 1
ATOM 1481 C CA . ILE B 1 52 ? -2.99 -3.541 -4.379 1 85.19 52 ILE B CA 1
ATOM 1482 C C . ILE B 1 52 ? -3.002 -4.805 -3.523 1 85.19 52 ILE B C 1
ATOM 1484 O O . ILE B 1 52 ? -4.062 -5.254 -3.08 1 85.19 52 ILE B O 1
ATOM 1488 N N . CYS B 1 53 ? -1.911 -5.438 -3.447 1 84.06 53 CYS B N 1
ATOM 1489 C CA . CYS B 1 53 ? -1.693 -6.496 -2.471 1 84.06 53 CYS B CA 1
ATOM 1490 C C . CYS B 1 53 ? -0.874 -5.992 -1.289 1 84.06 53 CYS B C 1
ATOM 1492 O O . CYS B 1 53 ? 0.156 -5.34 -1.476 1 84.06 53 CYS B O 1
ATOM 1494 N N . ARG B 1 54 ? -1.35 -6.215 -0.227 1 77.5 54 ARG B N 1
ATOM 1495 C CA . ARG B 1 54 ? -0.614 -5.785 0.958 1 77.5 54 ARG B CA 1
ATOM 1496 C C . ARG B 1 54 ? -0.441 -6.938 1.942 1 77.5 54 ARG B C 1
ATOM 1498 O O . ARG B 1 54 ? -1.359 -7.734 2.139 1 77.5 54 ARG B O 1
ATOM 1505 N N . SER B 1 55 ? 0.707 -7.023 2.395 1 69.62 55 SER B N 1
ATOM 1506 C CA . SER B 1 55 ? 1.007 -7.988 3.449 1 69.62 55 SER B CA 1
ATOM 1507 C C . SER B 1 55 ? 1.637 -7.305 4.656 1 69.62 55 SER B C 1
ATOM 1509 O O . SER B 1 55 ? 2.182 -6.207 4.543 1 69.62 55 SER B O 1
ATOM 1511 N N . GLY B 1 56 ? 1.465 -7.895 5.727 1 62.31 56 GLY B N 1
ATOM 1512 C CA . GLY B 1 56 ? 2.127 -7.418 6.93 1 62.31 56 GLY B CA 1
ATOM 1513 C C . GLY B 1 56 ? 1.177 -7.227 8.094 1 62.31 56 GLY B C 1
ATOM 1514 O O . GLY B 1 56 ? -0.038 -7.141 7.91 1 62.31 56 GLY B O 1
ATOM 1515 N N . PRO B 1 57 ? 1.791 -7.344 9.234 1 52.97 57 PRO B N 1
ATOM 1516 C CA . PRO B 1 57 ? 0.973 -7.246 10.445 1 52.97 57 PRO B CA 1
ATOM 1517 C C . PRO B 1 57 ? 0.26 -5.898 10.562 1 52.97 57 PRO B C 1
ATOM 1519 O O . PRO B 1 57 ? 0.811 -4.867 10.172 1 52.97 57 PRO B O 1
ATOM 1522 N N . ALA B 1 58 ? -1.117 -5.879 10.406 1 49.78 58 ALA B N 1
ATOM 1523 C CA . ALA B 1 58 ? -1.818 -4.68 10.859 1 49.78 58 ALA B CA 1
ATOM 1524 C C . ALA B 1 58 ? -1.72 -4.535 12.375 1 49.78 58 ALA B C 1
ATOM 1526 O O . ALA B 1 58 ? -1.636 -5.531 13.102 1 49.78 58 ALA B O 1
ATOM 1527 N N . ALA B 1 59 ? -1.04 -3.572 12.758 1 46.12 59 ALA B N 1
ATOM 1528 C CA . ALA B 1 59 ? -0.882 -3.379 14.195 1 46.12 59 ALA B CA 1
ATOM 1529 C C . ALA B 1 59 ? -2.193 -3.639 14.938 1 46.12 59 ALA B C 1
ATOM 1531 O O . ALA B 1 59 ? -3.232 -3.074 14.586 1 46.12 59 ALA B O 1
ATOM 1532 N N . ALA B 1 60 ? -2.434 -4.828 15.445 1 42.5 60 ALA B N 1
ATOM 1533 C CA . ALA B 1 60 ? -3.602 -5.074 16.281 1 42.5 60 ALA B CA 1
ATOM 1534 C C . ALA B 1 60 ? -3.332 -4.664 17.734 1 42.5 60 ALA B C 1
ATOM 1536 O O . ALA B 1 60 ? -4.211 -4.77 18.594 1 42.5 60 ALA B O 1
ATOM 1537 N N . SER B 1 61 ? -2.211 -4.465 18.062 1 40.88 61 SER B N 1
ATOM 1538 C CA . SER B 1 61 ? -2.176 -4.234 19.5 1 40.88 61 SER B CA 1
ATOM 1539 C C . SER B 1 61 ? -2.723 -2.854 19.844 1 40.88 61 SER B C 1
ATOM 1541 O O . SER B 1 61 ? -2.676 -1.935 19.031 1 40.88 61 SER B O 1
ATOM 1543 N N . GLU B 1 62 ? -3.34 -2.904 20.906 1 43.03 62 GLU B N 1
ATOM 1544 C CA . GLU B 1 62 ? -3.977 -1.736 21.5 1 43.03 62 GLU B CA 1
ATOM 1545 C C . GLU B 1 62 ? -3.145 -0.477 21.266 1 43.03 62 GLU B C 1
ATOM 1547 O O . GLU B 1 62 ? -3.689 0.625 21.172 1 43.03 62 GLU B O 1
ATOM 1552 N N . ASN B 1 63 ? -1.924 -0.746 21.359 1 42.75 63 ASN B N 1
ATOM 1553 C CA . ASN B 1 63 ? -1.074 0.439 21.328 1 42.75 63 ASN B CA 1
ATOM 1554 C C . ASN B 1 63 ? -0.489 0.665 19.922 1 42.75 63 ASN B C 1
ATOM 1556 O O . ASN B 1 63 ? 0.376 1.522 19.75 1 42.75 63 ASN B O 1
ATOM 1560 N N . MET B 1 64 ? -0.746 -0.315 19.125 1 46 64 MET B N 1
ATOM 1561 C CA . MET B 1 64 ? -0.064 -0.228 17.828 1 46 64 MET B CA 1
ATOM 1562 C C . MET B 1 64 ? -1 0.315 16.75 1 46 64 MET B C 1
ATOM 1564 O O . MET B 1 64 ? -2.102 -0.204 16.562 1 46 64 MET B O 1
ATOM 1568 N N . ARG B 1 65 ? -0.97 1.4 16.547 1 46.22 65 ARG B N 1
ATOM 1569 C CA . ARG B 1 65 ? -1.91 2.09 15.664 1 46.22 65 ARG B CA 1
ATOM 1570 C C . ARG B 1 65 ? -1.619 1.78 14.203 1 46.22 65 ARG B C 1
ATOM 1572 O O . ARG B 1 65 ? -0.468 1.849 13.766 1 46.22 65 ARG B O 1
ATOM 1579 N N . GLN B 1 66 ? -2.518 0.992 13.633 1 48.75 66 GLN B N 1
ATOM 1580 C CA . GLN B 1 66 ? -2.645 0.425 12.289 1 48.75 66 GLN B CA 1
ATOM 1581 C C . GLN B 1 66 ? -2.363 1.475 11.219 1 48.75 66 GLN B C 1
ATOM 1583 O O . GLN B 1 66 ? -2.889 2.588 11.281 1 48.75 66 GLN B O 1
ATOM 1588 N N . MET B 1 67 ? -1.088 1.56 10.688 1 59.44 67 MET B N 1
ATOM 1589 C CA . MET B 1 67 ? -0.871 2.613 9.703 1 59.44 67 MET B CA 1
ATOM 1590 C C . MET B 1 67 ? -1.389 2.189 8.328 1 59.44 67 MET B C 1
ATOM 1592 O O . MET B 1 67 ? -1.384 1.002 8 1 59.44 67 MET B O 1
ATOM 1596 N N . GLY B 1 68 ? -2.076 2.838 7.668 1 68.56 68 GLY B N 1
ATOM 1597 C CA . GLY B 1 68 ? -2.838 2.648 6.441 1 68.56 68 GLY B CA 1
ATOM 1598 C C . GLY B 1 68 ? -2.09 3.094 5.199 1 68.56 68 GLY B C 1
ATOM 1599 O O . GLY B 1 68 ? -0.888 3.357 5.254 1 68.56 68 GLY B O 1
ATOM 1600 N N . VAL B 1 69 ? -2.689 2.848 4.113 1 78.56 69 VAL B N 1
ATOM 1601 C CA . VAL B 1 69 ? -2.209 3.242 2.791 1 78.56 69 VAL B CA 1
ATOM 1602 C C . VAL B 1 69 ? -3.205 4.203 2.146 1 78.56 69 VAL B C 1
ATOM 1604 O O . VAL B 1 69 ? -4.418 3.994 2.221 1 78.56 69 VAL B O 1
ATOM 1607 N N . ILE B 1 70 ? -2.668 5.289 1.634 1 86.94 70 ILE B N 1
ATOM 1608 C CA . ILE B 1 70 ? -3.467 6.18 0.802 1 86.94 70 ILE B CA 1
ATOM 1609 C C . ILE B 1 70 ? -2.941 6.16 -0.632 1 86.94 70 ILE B C 1
ATOM 1611 O O . ILE B 1 70 ? -1.739 6.305 -0.862 1 86.94 70 ILE B O 1
ATOM 1615 N N . VAL B 1 71 ? -3.828 5.938 -1.514 1 88.62 71 VAL B N 1
ATOM 1616 C CA . VAL B 1 71 ? -3.479 6 -2.93 1 88.62 71 VAL B CA 1
ATOM 1617 C C . VAL B 1 71 ? -4.129 7.227 -3.566 1 88.62 71 VAL B C 1
ATOM 1619 O O . VAL B 1 71 ? -5.328 7.457 -3.406 1 88.62 71 VAL B O 1
ATOM 1622 N N . GLY B 1 72 ? -3.344 7.996 -4.191 1 90.38 72 GLY B N 1
ATOM 1623 C CA . GLY B 1 72 ? -3.816 9.125 -4.98 1 90.38 72 GLY B CA 1
ATOM 1624 C C . GLY B 1 72 ? -3.506 8.992 -6.457 1 90.38 72 GLY B C 1
ATOM 1625 O O . GLY B 1 72 ? -2.412 8.562 -6.832 1 90.38 72 GLY B O 1
ATOM 1626 N N . GLY B 1 73 ? -4.52 9.328 -7.285 1 87.38 73 GLY B N 1
ATOM 1627 C CA . GLY B 1 73 ? -4.309 9.25 -8.727 1 87.38 73 GLY B CA 1
ATOM 1628 C C . GLY B 1 73 ? -5.184 10.203 -9.508 1 87.38 73 GLY B C 1
ATOM 1629 O O . GLY B 1 73 ? -6.074 10.852 -8.945 1 87.38 73 GLY B O 1
ATOM 1630 N N . TRP B 1 74 ? -4.773 10.336 -10.719 1 87.31 74 TRP B N 1
ATOM 1631 C CA . TRP B 1 74 ? -5.512 11.195 -11.633 1 87.31 74 TRP B CA 1
ATOM 1632 C C . TRP B 1 74 ? -5.742 10.492 -12.969 1 87.31 74 TRP B C 1
ATOM 1634 O O . TRP B 1 74 ? -4.848 9.82 -13.484 1 87.31 74 TRP B O 1
ATOM 1644 N N . ASP B 1 75 ? -6.945 10.555 -13.445 1 79.31 75 ASP B N 1
ATOM 1645 C CA . ASP B 1 75 ? -7.207 10.109 -14.805 1 79.31 75 ASP B CA 1
ATOM 1646 C C . ASP B 1 75 ? -8.141 11.07 -15.531 1 79.31 75 ASP B C 1
ATOM 1648 O O . ASP B 1 75 ? -8.758 11.93 -14.906 1 79.31 75 ASP B O 1
ATOM 1652 N N . LYS B 1 76 ? -8.164 10.938 -16.766 1 80.56 76 LYS B N 1
ATOM 1653 C CA . LYS B 1 76 ? -8.898 11.891 -17.594 1 80.56 76 LYS B CA 1
ATOM 1654 C C . LYS B 1 76 ? -10.406 11.727 -17.406 1 80.56 76 LYS B C 1
ATOM 1656 O O . LYS B 1 76 ? -11.188 12.609 -17.766 1 80.56 76 LYS B O 1
ATOM 1661 N N . TYR B 1 77 ? -10.812 10.633 -16.875 1 80.75 77 TYR B N 1
ATOM 1662 C CA . TYR B 1 77 ? -12.242 10.359 -16.766 1 80.75 77 TYR B CA 1
ATOM 1663 C C . TYR B 1 77 ? -12.797 10.836 -15.43 1 80.75 77 TYR B C 1
ATOM 1665 O O . TYR B 1 77 ? -13.805 11.547 -15.391 1 80.75 77 TYR B O 1
ATOM 1673 N N . GLU B 1 78 ? -12.117 10.539 -14.328 1 83 78 GLU B N 1
ATOM 1674 C CA . GLU B 1 78 ? -12.648 10.828 -13 1 83 78 GLU B CA 1
ATOM 1675 C C . GLU B 1 78 ? -11.875 11.969 -12.336 1 83 78 GLU B C 1
ATOM 1677 O O . GLU B 1 78 ? -12.305 12.5 -11.305 1 83 78 GLU B O 1
ATOM 1682 N N . GLY B 1 79 ? -10.844 12.328 -13.023 1 85.94 79 GLY B N 1
ATOM 1683 C CA . GLY B 1 79 ? -10 13.328 -12.398 1 85.94 79 GLY B CA 1
ATOM 1684 C C . GLY B 1 79 ? -9.203 12.797 -11.227 1 85.94 79 GLY B C 1
ATOM 1685 O O . GLY B 1 79 ? -8.75 11.648 -11.258 1 85.94 79 GLY B O 1
ATOM 1686 N N . GLY B 1 80 ? -8.922 13.719 -10.297 1 87.94 80 GLY B N 1
ATOM 1687 C CA . GLY B 1 80 ? -8.18 13.305 -9.117 1 87.94 80 GLY B CA 1
ATOM 1688 C C . GLY B 1 80 ? -9.008 12.492 -8.148 1 87.94 80 GLY B C 1
ATOM 1689 O O . GLY B 1 80 ? -10.148 12.852 -7.84 1 87.94 80 GLY B O 1
ATOM 1690 N N . GLN B 1 81 ? -8.523 11.367 -7.699 1 89.69 81 GLN B N 1
ATOM 1691 C CA . GLN B 1 81 ? -9.211 10.477 -6.77 1 89.69 81 GLN B CA 1
ATOM 1692 C C . GLN B 1 81 ? -8.289 10.039 -5.637 1 89.69 81 GLN B C 1
ATOM 1694 O O . GLN B 1 81 ? -7.082 9.891 -5.836 1 89.69 81 GLN B O 1
ATOM 1699 N N . ILE B 1 82 ? -8.867 9.852 -4.461 1 91.06 82 ILE B N 1
ATOM 1700 C CA . ILE B 1 82 ? -8.133 9.344 -3.305 1 91.06 82 ILE B CA 1
ATOM 1701 C C . ILE B 1 82 ? -8.789 8.062 -2.799 1 91.06 82 ILE B C 1
ATOM 1703 O O . ILE B 1 82 ? -10.016 7.996 -2.666 1 91.06 82 ILE B O 1
ATOM 1707 N N . PHE B 1 83 ? -8.023 7.133 -2.578 1 88.12 83 PHE B N 1
ATOM 1708 C CA . PHE B 1 83 ? -8.469 5.891 -1.962 1 88.12 83 PHE B CA 1
ATOM 1709 C C . PHE B 1 83 ? -7.727 5.637 -0.655 1 88.12 83 PHE B C 1
ATOM 1711 O O . PHE B 1 83 ? -6.496 5.59 -0.632 1 88.12 83 PHE B O 1
ATOM 1718 N N . ALA B 1 84 ? -8.398 5.508 0.409 1 85.5 84 ALA B N 1
ATOM 1719 C CA . ALA B 1 84 ? -7.824 5.156 1.703 1 85.5 84 ALA B CA 1
ATOM 1720 C C . ALA B 1 84 ? -8.016 3.674 2.008 1 85.5 84 ALA B C 1
ATOM 1722 O O . ALA B 1 84 ? -9.102 3.127 1.795 1 85.5 84 ALA B O 1
ATOM 1723 N N . VAL B 1 85 ? -6.922 3.051 2.43 1 78 85 VAL B N 1
ATOM 1724 C CA . VAL B 1 85 ? -6.98 1.647 2.826 1 78 85 VAL B CA 1
ATOM 1725 C C . VAL B 1 85 ? -6.629 1.513 4.309 1 78 85 VAL B C 1
ATOM 1727 O O . VAL B 1 85 ? -5.457 1.371 4.664 1 78 85 VAL B O 1
ATOM 1730 N N . PRO B 1 86 ? -7.672 1.545 5.102 1 66.88 86 PRO B N 1
ATOM 1731 C CA . PRO B 1 86 ? -7.395 1.371 6.531 1 66.88 86 PRO B CA 1
ATOM 1732 C C . PRO B 1 86 ? -6.875 -0.026 6.867 1 66.88 86 PRO B C 1
ATOM 1734 O O . PRO B 1 86 ? -6.93 -0.926 6.023 1 66.88 86 PRO B O 1
ATOM 1737 N N . PRO B 1 87 ? -6.266 -0.309 8.039 1 62.91 87 PRO B N 1
ATOM 1738 C CA . PRO B 1 87 ? -5.707 -1.604 8.43 1 62.91 87 PRO B CA 1
ATOM 1739 C C . PRO B 1 87 ? -6.688 -2.756 8.234 1 62.91 87 PRO B C 1
ATOM 1741 O O . PRO B 1 87 ? -6.273 -3.889 7.969 1 62.91 87 PRO B O 1
ATOM 1744 N N . GLY B 1 88 ? -8.039 -2.496 8.219 1 59.09 88 GLY B N 1
ATOM 1745 C CA . GLY B 1 88 ? -9.039 -3.531 8 1 59.09 88 GLY B CA 1
ATOM 1746 C C . GLY B 1 88 ? -9.227 -3.879 6.539 1 59.09 88 GLY B C 1
ATOM 1747 O O . GLY B 1 88 ? -9.898 -4.859 6.207 1 59.09 88 GLY B O 1
ATOM 1748 N N . GLY B 1 89 ? -8.531 -3.207 5.66 1 62.28 89 GLY B N 1
ATOM 1749 C CA . GLY B 1 89 ? -8.484 -3.529 4.242 1 62.28 89 GLY B CA 1
ATOM 1750 C C . GLY B 1 89 ? -9.648 -2.959 3.459 1 62.28 89 GLY B C 1
ATOM 1751 O O . GLY B 1 89 ? -9.828 -3.285 2.283 1 62.28 89 GLY B O 1
ATOM 1752 N N . ALA B 1 90 ? -10.625 -2.289 4.109 1 65.44 90 ALA B N 1
ATOM 1753 C CA . ALA B 1 90 ? -11.68 -1.655 3.322 1 65.44 90 ALA B CA 1
ATOM 1754 C C . ALA B 1 90 ? -11.109 -0.545 2.439 1 65.44 90 ALA B C 1
ATOM 1756 O O . ALA B 1 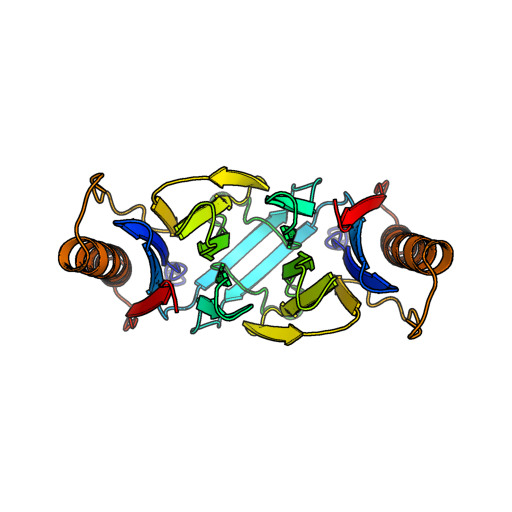90 ? -10.086 0.052 2.768 1 65.44 90 ALA B O 1
ATOM 1757 N N . ILE B 1 91 ? -11.68 -0.497 1.224 1 72.25 91 ILE B N 1
ATOM 1758 C CA . ILE B 1 91 ? -11.289 0.615 0.364 1 72.25 91 ILE B CA 1
ATOM 1759 C C . ILE B 1 91 ? -12.367 1.696 0.398 1 72.25 91 ILE B C 1
ATOM 1761 O O . ILE B 1 91 ? -13.547 1.412 0.18 1 72.25 91 ILE B O 1
ATOM 1765 N N . LEU B 1 92 ? -11.906 2.854 0.702 1 76.81 92 LEU B N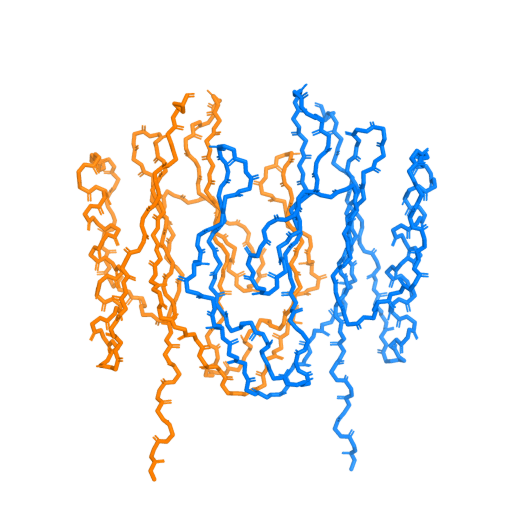 1
ATOM 1766 C CA . LEU B 1 92 ? -12.812 3.992 0.714 1 76.81 92 LEU B CA 1
ATOM 1767 C C . LEU B 1 92 ? -12.359 5.062 -0.274 1 76.81 92 LEU B C 1
ATOM 1769 O O . LEU B 1 92 ? -11.227 5.543 -0.197 1 76.81 92 LEU B O 1
ATOM 1773 N N . LYS B 1 93 ? -13.25 5.238 -1.291 1 84.62 93 LYS B N 1
ATOM 1774 C CA . LYS B 1 93 ? -13.023 6.414 -2.131 1 84.62 93 LYS B CA 1
ATOM 1775 C C . LYS B 1 93 ? -13.508 7.684 -1.441 1 84.62 93 LYS B C 1
ATOM 1777 O O . LYS B 1 93 ? -14.711 7.859 -1.226 1 84.62 93 LYS B O 1
ATOM 1782 N N . LEU B 1 94 ? -12.578 8.57 -1.064 1 84.94 94 LEU B N 1
ATOM 1783 C CA . LEU B 1 94 ? -12.906 9.742 -0.266 1 84.94 94 LEU B CA 1
ATOM 1784 C C . LEU B 1 94 ? -12.273 11 -0.862 1 84.94 94 LEU B C 1
ATOM 1786 O O . LEU B 1 94 ? -11.242 10.922 -1.529 1 84.94 94 LEU B O 1
ATOM 1790 N N . PRO B 1 95 ? -12.984 12.141 -0.684 1 87.12 95 PRO B N 1
ATOM 1791 C CA . PRO B 1 95 ? -12.359 13.383 -1.137 1 87.12 95 PRO B CA 1
ATOM 1792 C C . PRO B 1 95 ? -11.133 13.758 -0.311 1 87.12 95 PRO B C 1
ATOM 1794 O O . PRO B 1 95 ? -10.336 14.602 -0.733 1 87.12 95 PRO B O 1
ATOM 1797 N N . PHE B 1 96 ? -11.031 13.172 0.878 1 88.19 96 PHE B N 1
ATOM 1798 C CA . PHE B 1 96 ? -9.852 13.383 1.709 1 88.19 96 PHE B CA 1
ATOM 1799 C C . PHE B 1 96 ? -9.625 12.188 2.633 1 88.19 96 PHE B C 1
ATOM 1801 O O . PHE B 1 96 ? -10.562 11.461 2.959 1 88.19 96 PHE B O 1
ATOM 1808 N N . ALA B 1 97 ? -8.422 11.977 3.037 1 87.25 97 ALA B N 1
ATOM 1809 C CA . ALA B 1 97 ? -8.047 10.898 3.955 1 87.25 97 ALA B CA 1
ATOM 1810 C C . ALA B 1 97 ? -6.859 11.305 4.82 1 87.25 97 ALA B C 1
ATOM 1812 O O . ALA B 1 97 ? -5.922 11.945 4.336 1 87.25 97 ALA B O 1
ATOM 1813 N N . ILE B 1 98 ? -6.949 10.969 6.062 1 84 98 ILE B N 1
ATOM 1814 C CA . ILE B 1 98 ? -5.84 11.156 6.988 1 84 98 ILE B CA 1
ATOM 1815 C C . ILE B 1 98 ? -5.559 9.852 7.73 1 84 98 ILE B C 1
ATOM 1817 O O . ILE B 1 98 ? -6.48 9.211 8.242 1 84 98 ILE B O 1
ATOM 1821 N N . GLU B 1 99 ? -4.402 9.43 7.562 1 79.25 99 GLU B N 1
ATOM 1822 C CA . GLU B 1 99 ? -3.982 8.25 8.312 1 79.25 99 GLU B CA 1
ATOM 1823 C C . GLU B 1 99 ? -2.779 8.555 9.195 1 79.25 99 GLU B C 1
ATOM 1825 O O . GLU B 1 99 ? -1.827 9.203 8.758 1 79.25 99 GLU B O 1
ATOM 1830 N N . GLY B 1 100 ? -2.812 8.141 10.414 1 70.56 100 GLY B N 1
ATOM 1831 C CA . GLY B 1 100 ? -1.716 8.352 11.344 1 70.56 100 GLY B CA 1
ATOM 1832 C C . GLY B 1 100 ? -2.174 8.461 12.789 1 70.56 100 GLY B C 1
ATOM 1833 O O . GLY B 1 100 ? -3.332 8.18 13.102 1 70.56 100 GLY B O 1
ATOM 1834 N N . ARG B 1 101 ? -1.202 8.602 13.664 1 58.91 101 ARG B N 1
ATOM 1835 C CA . ARG B 1 101 ? -1.42 8.547 15.109 1 58.91 101 ARG B CA 1
ATOM 1836 C C . ARG B 1 101 ? -2.309 9.703 15.562 1 58.91 101 ARG B C 1
ATOM 1838 O O . ARG B 1 101 ? -3.102 9.547 16.5 1 58.91 101 ARG B O 1
ATOM 1845 N N . ASP B 1 102 ? -2.164 10.906 14.961 1 56.09 102 ASP B N 1
ATOM 1846 C CA . ASP B 1 102 ? -2.842 12.023 15.609 1 56.09 102 ASP B CA 1
ATOM 1847 C C . ASP B 1 102 ? -3.924 12.609 14.703 1 56.09 102 ASP B C 1
ATOM 1849 O O . ASP B 1 102 ? -3.619 13.195 13.664 1 56.09 102 ASP B O 1
ATOM 1853 N N . PHE B 1 103 ? -5.125 11.875 14.945 1 54.53 103 PHE B N 1
ATOM 1854 C CA . PHE B 1 103 ? -6.25 12.508 14.266 1 54.53 103 PHE B CA 1
ATOM 1855 C C . PHE B 1 103 ? -6.316 13.992 14.602 1 54.53 103 PHE B C 1
ATOM 1857 O O . PHE B 1 103 ? -6.262 14.367 15.773 1 54.53 103 PHE B O 1
A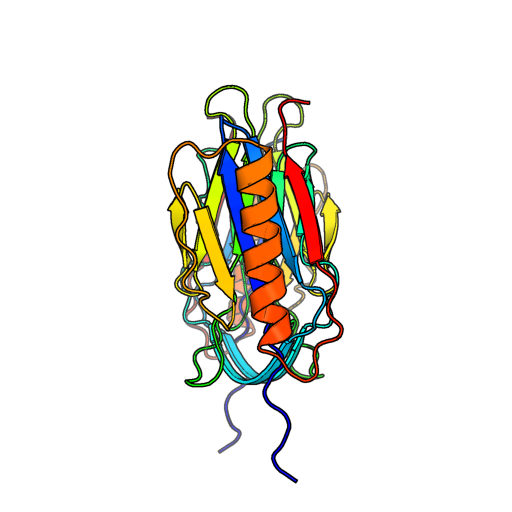TOM 1864 N N . VAL B 1 104 ? -5.793 14.766 13.711 1 58.5 104 VAL B N 1
ATOM 1865 C CA . VAL B 1 104 ? -5.973 16.203 13.891 1 58.5 104 VAL B CA 1
ATOM 1866 C C . VAL B 1 104 ? -7.375 16.609 13.438 1 58.5 104 VAL B C 1
ATOM 1868 O O . VAL B 1 104 ? -7.836 16.188 12.375 1 58.5 104 VAL B O 1
ATOM 1871 N N . ASP B 1 105 ? -8.094 16.953 14.367 1 60.88 105 ASP B N 1
ATOM 1872 C CA . ASP B 1 105 ? -9.414 17.484 14.047 1 60.88 105 ASP B CA 1
ATOM 1873 C C . ASP B 1 105 ? -9.32 18.625 13.023 1 60.88 105 ASP B C 1
ATOM 1875 O O . ASP B 1 105 ? -9.07 19.766 13.391 1 60.88 105 ASP B O 1
ATOM 1879 N N . MET B 1 106 ? -8.922 18.328 11.93 1 67.69 106 MET B N 1
ATOM 1880 C CA . MET B 1 106 ? -8.984 19.391 10.93 1 67.69 106 MET B CA 1
ATOM 1881 C C . MET B 1 106 ? -10.188 19.203 10.016 1 67.69 106 MET B C 1
ATOM 1883 O O . MET B 1 106 ? -10.57 18.062 9.703 1 67.69 106 MET B O 1
ATOM 1887 N N . THR B 1 107 ? -10.891 20.266 9.82 1 70.31 107 THR B N 1
ATOM 1888 C CA . THR B 1 107 ? -12.102 20.266 9 1 70.31 107 THR B CA 1
ATOM 1889 C C . THR B 1 107 ? -11.758 20.469 7.531 1 70.31 107 THR B C 1
ATOM 1891 O O . THR B 1 107 ? -11.234 21.516 7.152 1 70.31 107 THR B O 1
ATOM 1894 N N . TRP B 1 108 ? -11.781 19.422 6.906 1 78 108 TRP B N 1
ATOM 1895 C CA . TRP B 1 108 ? -11.773 19.531 5.449 1 78 108 TRP B CA 1
ATOM 1896 C C . TRP B 1 108 ? -13.109 20.062 4.938 1 78 108 TRP B C 1
ATOM 1898 O O . TRP B 1 108 ? -14.172 19.688 5.453 1 78 108 TRP B O 1
ATOM 1908 N N . ARG B 1 109 ? -12.969 21.062 4.055 1 81.25 109 ARG B N 1
ATOM 1909 C CA . ARG B 1 109 ? -14.18 21.578 3.434 1 81.25 109 ARG B CA 1
ATOM 1910 C C . ARG B 1 109 ? -14.188 21.297 1.934 1 81.25 109 ARG B C 1
ATOM 1912 O O . ARG B 1 109 ? -13.164 21.422 1.267 1 81.25 109 ARG B O 1
ATOM 1919 N N . GLU B 1 110 ? -15.367 20.859 1.541 1 80.38 110 GLU B N 1
ATOM 1920 C CA . GLU B 1 110 ? -15.523 20.656 0.103 1 80.38 110 GLU B CA 1
ATOM 1921 C C . GLU B 1 110 ? -15.359 21.969 -0.657 1 80.38 110 GLU B C 1
ATOM 1923 O O . GLU B 1 110 ? -15.836 23.016 -0.209 1 80.38 110 GLU B O 1
ATOM 1928 N N . GLY B 1 111 ? -14.703 21.922 -1.77 1 82.19 111 GLY B N 1
ATOM 1929 C CA . GLY B 1 111 ? -14.602 23.078 -2.635 1 82.19 111 GLY B CA 1
ATOM 1930 C C . GLY B 1 111 ? -13.398 23.953 -2.324 1 82.19 111 GLY B C 1
ATOM 1931 O O . GLY B 1 111 ? -13.32 25.094 -2.775 1 82.19 111 GLY B O 1
ATOM 1932 N N . MET B 1 112 ? -12.609 23.484 -1.551 1 87.12 112 MET B N 1
ATOM 1933 C CA . MET B 1 112 ? -11.391 24.234 -1.298 1 87.12 112 MET B CA 1
ATOM 1934 C C . MET B 1 112 ? -10.617 24.484 -2.592 1 87.12 112 MET B C 1
ATOM 1936 O O . MET B 1 112 ? -10.586 23.609 -3.469 1 87.12 112 MET B O 1
ATOM 1940 N N . GLY B 1 113 ? -10.07 25.734 -2.639 1 89.62 113 GLY B N 1
ATOM 1941 C CA . GLY B 1 113 ? -9.172 26.016 -3.752 1 89.62 113 GLY B CA 1
ATOM 1942 C C . GLY B 1 113 ? -7.789 25.422 -3.564 1 89.62 113 GLY B C 1
ATOM 1943 O O . GLY B 1 113 ? -7.516 24.766 -2.551 1 89.62 113 GLY B O 1
ATOM 1944 N N . LYS B 1 114 ? -7 25.703 -4.5 1 89.88 114 LYS B N 1
ATOM 1945 C CA . LYS B 1 114 ? -5.648 25.156 -4.527 1 89.88 114 LYS B CA 1
ATOM 1946 C C . LYS B 1 114 ? -4.859 25.578 -3.287 1 89.88 114 LYS B C 1
ATOM 1948 O O . LYS B 1 114 ? -4.359 24.719 -2.547 1 89.88 114 LYS B O 1
ATOM 1953 N N . VAL B 1 115 ? -4.816 26.875 -3.055 1 93.06 115 VAL B N 1
ATOM 1954 C CA . VAL B 1 115 ? -4 27.406 -1.973 1 93.06 115 VAL B CA 1
ATOM 1955 C C . VAL B 1 115 ? -4.508 26.891 -0.63 1 93.06 115 VAL B C 1
ATOM 1957 O O . VAL B 1 115 ? -3.719 26.453 0.214 1 93.06 115 VAL B O 1
ATOM 1960 N N . GLU B 1 116 ? -5.793 26.875 -0.504 1 91.19 116 GLU B N 1
ATOM 1961 C CA . GLU B 1 116 ? -6.395 26.406 0.743 1 91.19 116 GLU B CA 1
ATOM 1962 C C . GLU B 1 116 ? -6.109 24.938 0.975 1 91.19 116 GLU B C 1
ATOM 1964 O O . GLU B 1 116 ? -5.816 24.516 2.1 1 91.19 116 GLU B O 1
ATOM 1969 N N . ALA B 1 117 ? -6.273 24.203 -0.055 1 90.12 117 ALA B N 1
ATOM 1970 C CA . ALA B 1 117 ? -6.059 22.766 0.052 1 90.12 117 ALA B CA 1
ATOM 1971 C C . ALA B 1 117 ? -4.613 22.453 0.432 1 90.12 117 ALA B C 1
ATOM 1973 O O . ALA B 1 117 ? -4.359 21.594 1.288 1 90.12 117 ALA B O 1
ATOM 1974 N N . GLU B 1 118 ? -3.697 23.062 -0.217 1 90.38 118 GLU B N 1
ATOM 1975 C CA . GLU B 1 118 ? -2.281 22.859 0.076 1 90.38 118 GLU B CA 1
ATOM 1976 C C . GLU B 1 118 ? -1.953 23.25 1.513 1 90.38 118 GLU B C 1
ATOM 1978 O O . GLU B 1 118 ? -1.208 22.547 2.199 1 90.38 118 GLU B O 1
ATOM 1983 N N . LEU B 1 119 ? -2.486 24.359 1.923 1 90.62 119 LEU B N 1
ATOM 1984 C CA . LEU B 1 119 ? -2.273 24.812 3.293 1 90.62 119 LEU B CA 1
ATOM 1985 C C . LEU B 1 119 ? -2.863 23.828 4.293 1 90.62 119 LEU B C 1
ATOM 1987 O O . LEU B 1 119 ? -2.293 23.609 5.363 1 90.62 119 LEU B O 1
ATOM 1991 N N . PHE B 1 120 ? -4.031 23.391 3.912 1 90.25 120 PHE B N 1
ATOM 1992 C CA . PHE B 1 120 ? -4.68 22.406 4.766 1 90.25 120 PHE B CA 1
ATOM 1993 C C . PHE B 1 120 ? -3.758 21.219 5.016 1 90.25 120 PHE B C 1
ATOM 1995 O O . PHE B 1 120 ? -3.568 20.797 6.16 1 90.25 120 PHE B O 1
ATOM 2002 N N . VAL B 1 121 ? -3.166 20.641 3.957 1 91.25 121 VAL B N 1
ATOM 2003 C CA . VAL B 1 121 ? -2.277 19.484 4.051 1 91.25 121 VAL B CA 1
ATOM 2004 C C . VAL B 1 121 ? -1.075 19.828 4.926 1 91.25 121 VAL B C 1
ATOM 2006 O O . VAL B 1 121 ? -0.699 19.062 5.809 1 91.25 121 VAL B O 1
ATOM 2009 N N . ILE B 1 122 ? -0.526 20.984 4.699 1 89.62 122 ILE B N 1
ATOM 2010 C CA . ILE B 1 122 ? 0.641 21.422 5.457 1 89.62 122 ILE B CA 1
ATOM 2011 C C . ILE B 1 122 ? 0.278 21.547 6.938 1 89.62 122 ILE B C 1
ATOM 2013 O O . ILE B 1 122 ? 1.033 21.109 7.805 1 89.62 122 ILE B O 1
ATOM 2017 N N . LYS B 1 123 ? -0.823 22.078 7.195 1 87.81 123 LYS B N 1
ATOM 2018 C CA . LYS B 1 123 ? -1.267 22.281 8.57 1 87.81 123 LYS B CA 1
ATOM 2019 C C . LYS B 1 123 ? -1.475 20.953 9.281 1 87.81 123 LYS B C 1
ATOM 2021 O O . LYS B 1 123 ? -1.068 20.781 10.438 1 87.81 123 LYS B O 1
ATOM 2026 N N . VAL B 1 124 ? -2.17 20.094 8.617 1 87.56 124 VAL B N 1
ATOM 2027 C CA . VAL B 1 124 ? -2.475 18.781 9.203 1 87.56 124 VAL B CA 1
ATOM 2028 C C . VAL B 1 124 ? -1.179 18.078 9.602 1 87.56 124 VAL B C 1
ATOM 2030 O O . VAL B 1 124 ? -1.045 17.609 10.734 1 87.56 124 VAL B O 1
ATOM 2033 N N . VAL B 1 125 ? -0.216 18.031 8.719 1 86.56 125 VAL B N 1
ATOM 2034 C CA . VAL B 1 125 ? 1.034 17.312 8.969 1 86.56 125 VAL B CA 1
ATOM 2035 C C . VAL B 1 125 ? 1.853 18.062 10.023 1 86.56 125 VAL B C 1
ATOM 2037 O O . VAL B 1 125 ? 2.451 17.438 10.898 1 86.56 125 VAL B O 1
ATOM 2040 N N . SER B 1 126 ? 1.864 19.359 9.906 1 86.12 126 SER B N 1
ATOM 2041 C CA . SER B 1 126 ? 2.609 20.156 10.867 1 86.12 126 SER B CA 1
ATOM 2042 C C . SER B 1 126 ? 2.068 19.969 12.281 1 86.12 126 SER B C 1
ATOM 2044 O O . SER B 1 126 ? 2.836 19.938 13.25 1 86.12 126 SER B O 1
ATOM 2046 N N . ARG B 1 127 ? 0.804 19.922 12.414 1 83.62 127 ARG B N 1
ATOM 2047 C CA . ARG B 1 127 ? 0.185 19.719 13.719 1 83.62 127 ARG B CA 1
ATOM 2048 C C . ARG B 1 127 ? 0.554 18.359 14.289 1 83.62 127 ARG B C 1
ATOM 2050 O O . ARG B 1 127 ? 0.77 18.219 15.5 1 83.62 127 ARG B O 1
ATOM 2057 N N . ALA B 1 128 ? 0.536 17.406 13.438 1 79.94 128 ALA B N 1
ATOM 2058 C CA . ALA B 1 128 ? 0.933 16.078 13.875 1 79.94 128 ALA B CA 1
ATOM 2059 C C . ALA B 1 128 ? 2.369 16.062 14.383 1 79.94 128 ALA B C 1
ATOM 2061 O O . ALA B 1 128 ? 2.674 15.422 15.391 1 79.94 128 ALA B O 1
ATOM 2062 N N . ILE B 1 129 ? 3.256 16.812 13.695 1 79.56 129 ILE B N 1
ATOM 2063 C CA . ILE B 1 129 ? 4.656 16.906 14.094 1 79.56 129 ILE B CA 1
ATOM 2064 C C . ILE B 1 129 ? 4.766 17.625 15.438 1 79.56 129 ILE B C 1
ATOM 2066 O O . ILE B 1 129 ? 5.539 17.203 16.297 1 79.56 129 ILE B O 1
ATOM 2070 N N . ALA B 1 130 ? 4.059 18.609 15.539 1 77.69 130 ALA B N 1
ATOM 2071 C CA . ALA B 1 130 ? 4.121 19.438 16.734 1 77.69 130 ALA B CA 1
ATOM 2072 C C . ALA B 1 130 ? 3.666 18.672 17.969 1 77.69 130 ALA B C 1
ATOM 2074 O O . ALA B 1 130 ? 4.164 18.891 19.078 1 77.69 130 ALA B O 1
ATOM 2075 N N . LYS B 1 131 ? 2.76 17.844 17.75 1 74.06 131 LYS B N 1
ATOM 2076 C CA . LYS B 1 131 ? 2.242 17.062 18.875 1 74.06 131 LYS B CA 1
ATOM 2077 C C . LYS B 1 131 ? 3.291 16.078 19.391 1 74.06 131 LYS B C 1
ATOM 2079 O O . LYS B 1 131 ? 3.227 15.648 20.531 1 74.06 131 LYS B O 1
ATOM 2084 N N . ASP B 1 132 ? 4.129 15.906 18.359 1 65.5 132 ASP B N 1
ATOM 2085 C CA . ASP B 1 132 ? 5.207 15 18.75 1 65.5 132 ASP B CA 1
ATOM 2086 C C . ASP B 1 132 ? 6.43 15.781 19.219 1 65.5 132 ASP B C 1
ATOM 2088 O O . ASP B 1 132 ? 7.109 16.422 18.422 1 65.5 132 ASP B O 1
ATOM 2092 N N . GLU B 1 133 ? 6.652 15.984 20.469 1 57 133 GLU B N 1
ATOM 2093 C CA . GLU B 1 133 ? 7.68 16.812 21.094 1 57 133 GLU B CA 1
ATOM 2094 C C . GLU B 1 133 ? 9.055 16.516 20.5 1 57 133 GLU B C 1
ATOM 2096 O O . GLU B 1 133 ? 9.914 17.406 20.453 1 57 133 GLU B O 1
ATOM 2101 N N . ALA B 1 134 ? 9.344 15.414 20.281 1 53.22 134 ALA B N 1
ATOM 2102 C CA . ALA B 1 134 ? 10.68 15 19.859 1 53.22 134 ALA B CA 1
ATOM 2103 C C . ALA B 1 134 ? 10.828 15.109 18.344 1 53.22 134 ALA B C 1
ATOM 2105 O O . ALA B 1 134 ? 11.852 14.703 17.781 1 53.22 134 ALA B O 1
ATOM 2106 N N . SER B 1 135 ? 9.781 15.758 17.625 1 56.91 135 SER B N 1
ATOM 2107 C CA . SER B 1 135 ? 9.805 15.398 16.203 1 56.91 135 SER B CA 1
ATOM 2108 C C . SER B 1 135 ? 10.289 16.562 15.344 1 56.91 135 SER B C 1
ATOM 2110 O O . SER B 1 135 ? 9.867 17.703 15.539 1 56.91 135 SER B O 1
ATOM 2112 N N . GLY B 1 136 ? 11.539 16.844 15.008 1 61.19 136 GLY B N 1
ATOM 2113 C CA . GLY B 1 136 ? 12.109 17.609 13.914 1 61.19 136 GLY B CA 1
ATOM 2114 C C . GLY B 1 136 ? 11.672 17.125 12.547 1 61.19 136 GLY B C 1
ATOM 2115 O O . GLY B 1 136 ? 12.453 17.125 11.594 1 61.19 136 GLY B O 1
ATOM 2116 N N . GLY B 1 137 ? 10.312 16.953 12.445 1 70.06 137 GLY B N 1
ATOM 2117 C CA . GLY B 1 137 ? 9.953 16.312 11.195 1 70.06 137 GLY B CA 1
ATOM 2118 C C . GLY B 1 137 ? 9.688 17.297 10.07 1 70.06 137 GLY B C 1
ATOM 2119 O O . GLY B 1 137 ? 9.367 18.469 10.32 1 70.06 137 GLY B O 1
ATOM 2120 N N . LEU B 1 138 ? 10.039 16.984 8.906 1 81.31 138 LEU B N 1
ATOM 2121 C CA . LEU B 1 138 ? 9.75 17.75 7.691 1 81.31 138 LEU B CA 1
ATOM 2122 C C . LEU B 1 138 ? 8.438 17.297 7.066 1 81.31 138 LEU B C 1
ATOM 2124 O O . LEU B 1 138 ? 7.984 16.172 7.305 1 81.31 138 LEU B O 1
ATOM 2128 N N . VAL B 1 139 ? 7.797 18.344 6.441 1 84.94 139 VAL B N 1
ATOM 2129 C CA . VAL B 1 139 ? 6.578 18.062 5.691 1 84.94 139 VAL B CA 1
ATOM 2130 C C . VAL B 1 139 ? 6.91 17.891 4.207 1 84.94 139 VAL B C 1
ATOM 2132 O O . VAL B 1 139 ? 7.562 18.75 3.613 1 84.94 139 VAL B O 1
ATOM 2135 N N . ARG B 1 140 ? 6.504 16.781 3.643 1 87.69 140 ARG B N 1
ATOM 2136 C CA . ARG B 1 140 ? 6.621 16.562 2.205 1 87.69 140 ARG B CA 1
ATOM 2137 C C . ARG B 1 140 ? 5.246 16.531 1.543 1 87.69 140 ARG B C 1
ATOM 2139 O O . ARG B 1 140 ? 4.328 15.875 2.035 1 87.69 140 ARG B O 1
ATOM 2146 N N . THR B 1 141 ? 5.137 17.359 0.433 1 91.12 141 THR B N 1
ATOM 2147 C CA . THR B 1 141 ? 3.873 17.375 -0.294 1 91.12 141 THR B CA 1
ATOM 2148 C C . THR B 1 141 ? 4.094 17.047 -1.77 1 91.12 141 THR B C 1
ATOM 2150 O O . THR B 1 141 ? 5.156 17.344 -2.322 1 91.12 141 THR B O 1
ATOM 2153 N N . VAL B 1 142 ? 3.156 16.375 -2.369 1 91 142 VAL B N 1
ATOM 2154 C CA . VAL B 1 142 ? 3.146 16.094 -3.803 1 91 142 VAL B CA 1
ATOM 2155 C C . VAL B 1 142 ? 1.775 16.438 -4.383 1 91 142 VAL B C 1
ATOM 2157 O O . VAL B 1 142 ? 0.744 16.078 -3.812 1 91 142 VAL B O 1
ATOM 2160 N N . THR B 1 143 ? 1.776 17.172 -5.438 1 91.88 143 THR B N 1
ATOM 2161 C CA . THR B 1 143 ? 0.545 17.469 -6.164 1 91.88 143 THR B CA 1
ATOM 2162 C C . THR B 1 143 ? 0.471 16.641 -7.449 1 91.88 143 THR B C 1
ATOM 2164 O O . THR B 1 143 ? 1.429 16.609 -8.227 1 91.88 143 THR B O 1
ATOM 2167 N N . VAL B 1 144 ? -0.578 15.906 -7.551 1 88.81 144 VAL B N 1
ATOM 2168 C CA . VAL B 1 144 ? -0.795 15.094 -8.742 1 88.81 144 VAL B CA 1
ATOM 2169 C C . VAL B 1 144 ? -1.765 15.805 -9.688 1 88.81 144 VAL B C 1
ATOM 2171 O O . VAL B 1 144 ? -2.965 15.875 -9.406 1 88.81 144 VAL B O 1
ATOM 2174 N N . ASN B 1 145 ? -1.298 16.438 -10.625 1 76.44 145 ASN B N 1
ATOM 2175 C CA . ASN B 1 145 ? -2.129 17.203 -11.539 1 76.44 145 ASN B CA 1
ATOM 2176 C C . ASN B 1 145 ? -2.217 16.547 -12.906 1 76.44 145 ASN B C 1
ATOM 2178 O O . ASN B 1 145 ? -1.63 15.484 -13.133 1 76.44 145 ASN B O 1
ATOM 2182 N N . LYS B 1 146 ? -3.062 17.141 -13.883 1 66.06 146 LYS B N 1
ATOM 2183 C CA . LYS B 1 146 ? -3.289 16.781 -15.281 1 66.06 146 LYS B CA 1
ATOM 2184 C C . LYS B 1 146 ? -1.979 16.766 -16.062 1 66.06 146 LYS B C 1
ATOM 2186 O O . LYS B 1 146 ? -1.301 17.781 -16.172 1 66.06 146 LYS B O 1
ATOM 2191 N N . LEU B 1 147 ? -0.741 16.312 -15.562 1 45.56 147 LEU B N 1
ATOM 2192 C CA . LEU B 1 147 ? 0.172 16.781 -16.594 1 45.56 147 LEU B CA 1
ATOM 2193 C C . LEU B 1 147 ? -0.422 16.562 -17.984 1 45.56 147 LEU B C 1
ATOM 2195 O O . LEU B 1 147 ? -1.15 15.602 -18.203 1 45.56 147 LEU B O 1
#

Secondary structure (DSSP, 8-state):
------PPPEEEEEEETTEEEEEEE---EEEEEEEEE--S--EEESSSSEEEEE-S----STTS----EEEEEEETTTEEEEEEE-TT---EEESEEEEES--------TT--HHHHHHHHHHHHHHHHHHSTT--PPEEEEEE---/------PPPEEEEEEETTEEEEEEE---EEEEEEEEE--S--EEESSSSEEEEE-S----STTS----EEEEEEETTTEEEEEEE-TT---EEESEEEEES--------TT--HHHHHHHHHHHHHHHHHHSTT--PPEEEEEE---

Radius of gyration: 18.94 Å; Cα contacts (8 Å, |Δi|>4): 812; chains: 2; bounding b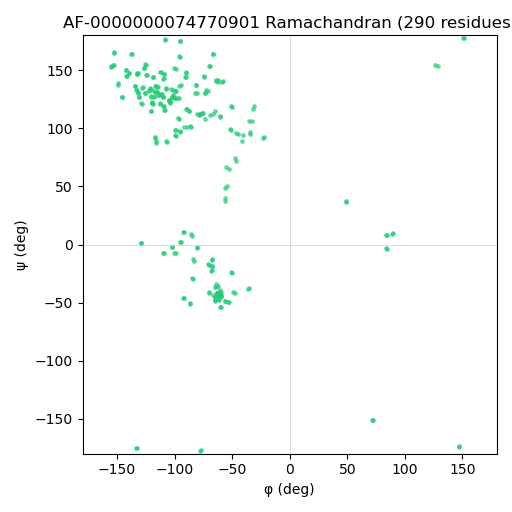ox: 31×54×55 Å

Sequence (294 aa):
MDLNAPHGTTIVGVTYDGVVVLGADSRVTLEMGVTIDSMTNKIIQLTDKIYICRSGPAAASENMRQMGVIVGGWDKYEGGQIFAVPPGGAILKLPFAIEGRDFVDMTWREGMGKVEAELFVIKVVSRAIAKDEASGGLVRTVTVNKLMDLNAPHGTTIVGVTYDGVVVLGADSRVTLEMGVTIDSMTNKIIQLTDKIYICRSGPAAASENMRQMGVIVGGWDKYEGGQIFAVPPGGAILKLPFAIEGRDFVDMTWREGMGKVEAELFVIKVVSRAIAKDEASGGLVRTVTVNKL

Solvent-accessible surface area (backbone atoms only — not comparable to full-atom values): 15651 Å² total; per-residue (Å²): 132,81,82,73,74,57,44,59,30,39,38,36,38,37,52,35,93,52,24,27,40,37,30,26,29,34,38,39,19,45,38,76,46,53,19,38,9,79,44,44,68,29,69,38,72,77,50,94,40,33,34,38,32,52,42,47,49,24,34,56,29,94,83,33,72,42,38,28,37,38,38,38,34,49,45,94,84,76,30,25,45,36,36,36,30,48,53,82,54,53,75,41,84,35,68,56,44,76,41,44,71,60,83,63,92,64,84,82,62,90,82,36,48,68,69,56,46,53,47,48,46,52,47,52,42,49,51,46,31,62,72,35,82,85,47,88,47,48,82,47,74,49,74,44,57,83,121,131,82,81,73,73,57,44,58,31,40,38,36,38,38,52,35,93,52,24,26,39,37,28,26,29,33,38,39,18,43,37,75,46,50,18,35,10,79,44,45,67,29,69,40,72,77,51,95,40,31,34,37,35,53,45,47,50,22,34,58,29,94,83,31,73,42,38,28,37,36,38,39,32,48,44,94,84,76,30,24,46,36,36,35,31,48,54,82,56,53,75,39,83,35,68,55,46,78,40,44,72,60,82,62,93,62,84,82,60,89,84,37,49,68,69,55,46,54,48,48,46,52,48,52,40,48,51,45,31,62,72,35,82,87,49,87,49,48,81,46,75,49,73,45,58,85,121

Nearest PDB structures (foldseek):
  8qyn-assembly1_Q  TM=6.460E-01  e=2.314E-07  Homo sapiens
  8ypk-assembly1_F  TM=6.764E-01  e=8.444E-07  Mus musculus
  3okj-assembly1_2  TM=6.651E-01  e=1.119E-06  Saccharomyces cerevisiae
  5ln3-assembly1_1  TM=6.169E-01  e=7.545E-07  Homo sapiens
  8rvp-assembly1_Y  TM=5.458E-01  e=2.767E-05  Saccharomyces cerevisiae

Foldseek 3Di:
DPPAQFQKKKKKWADAPLKIKIKIKPDDGDDDDDFAQPAPDQWADQDPPDIGGDDDGQRPDPRGFGFWDKDWDADPPRGIWIWIQTSNRDTDTDNMDMGMDDPDPDDDDPNDDDVRVVVSRVVRNVVSQVVRVPHPMDMDMDMHHPD/DPPAQFQKKKKKWADAPLKIKIKIKDDDGDDDDDFAQPAPPQWADQDPPDIGGDDDGQRPDPRRFRFWDKDWDADPPRGIWIWIQTSNRDTDTDNMDMTMDDPDPDDDDPNDDDVRVVVSRVVRNVVSQVVRVVHPMDMDMDMHHPD

InterPro domains:
  IPR001353 Proteasome, subunit alpha/beta [PF00227] (7-64)
  IPR001353 Proteasome, subunit alpha/beta [PF00227] (66-143)
  IPR023333 Proteasome B-type subunit [PTHR32194] (5-63)
  IPR029055 Nucleophile aminohydrolases, N-terminal [G3DSA:3.60.20.10] (2-63)
  IPR029055 Nucleophile aminohydrolases, N-terminal [G3DSA:3.60.20.10] (64-147)
  IPR029055 Nucleophile aminohydrolases, N-terminal [SSF56235] (6-145)

Organism: Zingiber officinale (NCBI:txid94328)

pLDDT: mean 74.38, std 15.74, range [23.7, 93.44]